Protein AF-A0A1H4AQU5-F1 (afdb_monomer)

Radius of gyration: 34.35 Å; Cα contacts (8 Å, |Δi|>4): 96; chains: 1; bounding box: 97×76×81 Å

Solvent-accessible surface area (backbone atoms only — not comparable to full-atom values): 15802 Å² total; per-residue (Å²): 131,90,82,55,66,69,57,54,50,54,51,52,53,60,67,69,46,56,84,91,77,55,59,43,65,59,50,43,52,53,47,29,73,73,68,67,41,62,68,60,33,58,65,36,70,77,46,32,73,87,39,41,68,60,52,51,53,52,50,49,51,54,47,52,56,49,50,54,47,52,51,43,56,50,43,49,54,44,46,54,54,47,53,54,47,42,57,73,75,63,40,76,86,71,62,68,81,77,89,80,84,77,84,87,82,84,89,86,79,93,73,96,70,87,55,78,82,64,70,72,61,81,80,80,70,64,96,59,48,92,76,48,56,68,76,52,48,45,38,59,56,50,38,51,54,46,55,52,52,41,51,53,48,52,52,50,62,70,69,56,80,54,92,86,50,96,55,52,56,71,72,48,42,64,53,47,54,47,42,55,51,46,50,52,49,38,52,52,36,47,53,52,52,71,69,63,55,93,85,68,77,89,83,79,87,81,80,90,78,85,90,85,79,86,82,90,89,82,88,86,88,87,84,88,85,88,89,87,93,86,85,89,84,88,86,88,83,88,83,84,87,132

Foldseek 3Di:
DDQDVVLLVVLVVLLPDDPVPHDLLVLLVSLCVQPVDPVSSVVCVVPSNVCVVVSSVSSVVSSVVSVLVVLVVVLVVLVVVLVVCCVVQVVPVPPDPPDPDDDDDDDDDDDPPPDPVVVPPPPVADPCLVVDDPVLVVLVVVLVVLSVVSVVLVVVLVPDDPPPDPRSSVVNVVSSVSNVVSVVSSVVSVVCNVPDDPPPDDDDDDDDDDDDDDDDDDDDDDDDDDDDDDDDDDDDDDDDDD

Mean predicted aligned error: 16.57 Å

Sequence (242 aa):
MNQDNTFTNTLQAWMNTPDSEKNWDAGALMLLQLSGNRIMYHNISVNPKGKAEFIKGQLQKYLNFRLQKLTHDEVEAMQARVDEIVKSVIKPDLAIPSVVASELVDNNSVSPKKSAEYADFKSGKRADHDSLPEEVQALYVENLDIVHRMRELHLKLRTLSLDNTTCPDSERYPFLKEIITLDKKRVSNWDIYDHYIIGSSSSTSVNPEPDVVNPSDEAEKSKPKKAKATAKRTTKKTAKKE

Secondary structure (DSSP, 8-state):
----HHHHHHHHHHHHS-TTT--HHHHHHHHHHHH--HHHHHHHHTSTGGGHHHHHHHHHHHHHHHHHHHHHHHHHHHHHHHHHHIIIII-GGG----S----------------GGGTTS--S--TTGGGS-HHHHHHHHHHHHHHHHHHHHHHHHHH---TT-S-HHHHHHHHHHHHHHHHHHHHHHHHHHHH--TT-------------------------------------------

Structure (mmCIF, N/CA/C/O backbone):
data_AF-A0A1H4AQU5-F1
#
_entry.id   AF-A0A1H4AQU5-F1
#
loop_
_atom_site.group_PDB
_atom_site.id
_atom_site.type_symbol
_atom_site.label_atom_id
_atom_site.label_alt_id
_atom_site.label_comp_id
_atom_site.label_asym_id
_atom_site.label_entity_id
_atom_site.label_seq_id
_atom_site.pdbx_PDB_ins_code
_atom_site.Cartn_x
_atom_site.Cartn_y
_atom_site.Cartn_z
_atom_site.occupancy
_atom_site.B_iso_or_equiv
_atom_site.auth_seq_id
_atom_site.auth_comp_id
_atom_site.auth_asym_id
_atom_site.auth_atom_id
_atom_site.pdbx_PDB_model_num
ATOM 1 N N . MET A 1 1 ? -0.933 -5.036 22.856 1.00 57.22 1 MET A N 1
ATOM 2 C CA . MET A 1 1 ? -2.222 -5.674 22.506 1.00 57.22 1 MET A CA 1
ATOM 3 C C . MET A 1 1 ? -1.960 -6.633 21.367 1.00 57.22 1 MET A C 1
ATOM 5 O O . MET A 1 1 ? -1.442 -6.186 20.352 1.00 57.22 1 MET A O 1
ATOM 9 N N . ASN A 1 2 ? -2.273 -7.916 21.542 1.00 59.75 2 ASN A N 1
ATOM 10 C CA . ASN A 1 2 ? -2.201 -8.885 20.448 1.00 59.75 2 ASN A CA 1
ATOM 11 C C . ASN A 1 2 ? -3.273 -8.508 19.413 1.00 59.75 2 ASN A C 1
ATOM 13 O O . ASN A 1 2 ? -4.441 -8.318 19.769 1.00 59.75 2 ASN A O 1
ATOM 17 N N . GLN A 1 3 ? -2.860 -8.285 18.166 1.00 66.62 3 GLN A N 1
ATOM 18 C CA . GLN A 1 3 ? -3.761 -7.923 17.077 1.00 66.62 3 GLN A CA 1
ATOM 19 C C . GLN A 1 3 ? -4.176 -9.173 16.317 1.00 66.62 3 GLN A C 1
ATOM 21 O O . GLN A 1 3 ? -3.525 -9.591 15.369 1.00 66.62 3 GLN A O 1
ATOM 26 N N . ASP A 1 4 ? -5.297 -9.750 16.728 1.00 80.81 4 ASP A N 1
ATOM 27 C CA . ASP A 1 4 ? -5.957 -10.771 15.928 1.00 80.81 4 ASP A CA 1
ATOM 28 C C . ASP A 1 4 ? -6.795 -10.081 14.843 1.00 80.81 4 ASP A C 1
ATOM 30 O O . ASP A 1 4 ? -7.811 -9.443 15.145 1.00 80.81 4 ASP A O 1
ATOM 34 N N . ASN A 1 5 ? -6.380 -10.198 13.577 1.00 83.06 5 ASN A N 1
ATOM 35 C CA . ASN A 1 5 ? -7.110 -9.638 12.428 1.00 83.06 5 ASN A CA 1
ATOM 36 C C . ASN A 1 5 ? -8.536 -10.198 12.330 1.00 83.06 5 ASN A C 1
ATOM 38 O O . ASN A 1 5 ? -9.479 -9.474 12.019 1.00 83.06 5 ASN A O 1
ATOM 42 N N . THR A 1 6 ? -8.712 -11.472 12.685 1.00 87.44 6 THR A N 1
ATOM 43 C CA . THR A 1 6 ? -10.021 -12.132 12.763 1.00 87.44 6 THR A CA 1
ATOM 44 C C . THR A 1 6 ? -10.941 -11.437 13.764 1.00 87.44 6 THR A C 1
ATOM 46 O O . THR A 1 6 ? -12.089 -11.149 13.442 1.00 87.44 6 THR A O 1
ATOM 49 N N . PHE A 1 7 ? -10.433 -11.091 14.949 1.00 89.69 7 PHE A N 1
ATOM 50 C CA . PHE A 1 7 ? -11.204 -10.366 15.955 1.00 89.69 7 PHE A CA 1
ATOM 51 C C . PHE A 1 7 ? -11.532 -8.940 15.506 1.00 89.69 7 PHE A C 1
ATOM 53 O O . PHE A 1 7 ? -12.653 -8.483 15.718 1.00 89.69 7 PHE A O 1
ATOM 60 N N . THR A 1 8 ? -10.586 -8.237 14.875 1.00 89.38 8 THR A N 1
ATOM 61 C CA . THR A 1 8 ? -10.825 -6.885 14.340 1.00 89.38 8 THR A CA 1
ATOM 62 C C . THR A 1 8 ? -11.942 -6.895 13.286 1.00 89.38 8 THR A C 1
ATOM 64 O O . THR A 1 8 ? -12.819 -6.035 13.340 1.00 89.38 8 THR A O 1
ATOM 67 N N . ASN A 1 9 ? -11.995 -7.911 12.417 1.00 90.31 9 ASN A N 1
ATOM 68 C CA . ASN A 1 9 ? -13.084 -8.088 11.450 1.00 90.31 9 ASN A CA 1
ATOM 69 C C . ASN A 1 9 ? -14.430 -8.371 12.131 1.00 90.31 9 ASN A C 1
ATOM 71 O O . ASN A 1 9 ? -15.438 -7.766 11.773 1.00 90.31 9 ASN A O 1
ATOM 75 N N . THR A 1 10 ? -14.459 -9.243 13.145 1.00 91.69 10 THR A N 1
ATOM 76 C CA . THR A 1 10 ? -15.681 -9.515 13.923 1.00 91.69 10 THR A CA 1
ATOM 77 C C . THR A 1 10 ? -16.182 -8.258 14.638 1.00 91.69 10 THR A C 1
ATOM 79 O O . THR A 1 10 ? -17.380 -7.981 14.647 1.00 91.69 10 THR A O 1
ATOM 82 N N . LEU A 1 11 ? -15.267 -7.465 15.201 1.00 91.62 11 LEU A N 1
ATOM 83 C CA . LEU A 1 11 ? -15.575 -6.190 15.842 1.00 91.62 11 LEU A CA 1
ATOM 84 C C . LEU A 1 11 ? -16.149 -5.183 14.836 1.00 91.62 11 LEU A C 1
ATOM 86 O O . LEU A 1 11 ? -17.145 -4.523 15.127 1.00 91.62 11 LEU A O 1
ATOM 90 N N . GLN A 1 12 ? -15.556 -5.085 13.645 1.00 91.69 12 GLN A N 1
ATOM 91 C CA . GLN A 1 12 ? -16.040 -4.212 12.577 1.00 91.69 12 GLN A CA 1
ATOM 92 C C . GLN A 1 12 ? -17.423 -4.646 12.069 1.00 91.69 12 GLN A C 1
ATOM 94 O O . GLN A 1 12 ? -18.308 -3.806 11.912 1.00 91.69 12 GLN A O 1
ATOM 99 N N . ALA A 1 13 ? -17.650 -5.951 11.888 1.00 93.12 13 ALA A N 1
ATOM 100 C CA . ALA A 1 13 ? -18.953 -6.494 11.513 1.00 93.12 13 ALA A CA 1
ATOM 101 C C . ALA A 1 13 ? -20.032 -6.164 12.559 1.00 93.12 13 ALA A C 1
ATOM 103 O O . ALA A 1 13 ? -21.112 -5.704 12.193 1.00 93.12 13 ALA A O 1
ATOM 104 N N . TRP A 1 14 ? -19.716 -6.313 13.851 1.00 93.69 14 TRP A N 1
ATOM 105 C CA . TRP A 1 14 ? -20.620 -5.950 14.948 1.00 93.69 14 TRP A CA 1
ATOM 106 C C . TRP A 1 14 ? -20.919 -4.444 14.990 1.00 93.69 14 TRP A C 1
ATOM 108 O O . TRP A 1 14 ? -22.048 -4.040 15.268 1.00 93.69 14 TRP A O 1
ATOM 118 N N . MET A 1 15 ? -19.935 -3.593 14.677 1.00 91.62 15 MET A N 1
ATOM 119 C CA . MET A 1 15 ? -20.141 -2.143 14.597 1.00 91.62 15 MET A CA 1
ATOM 120 C C . MET A 1 15 ? -21.070 -1.740 13.444 1.00 91.62 15 MET A C 1
ATOM 122 O O . MET A 1 15 ? -21.866 -0.815 13.627 1.00 91.62 15 MET A O 1
ATOM 126 N N . ASN A 1 16 ? -20.994 -2.447 12.311 1.00 91.19 16 ASN A N 1
ATOM 127 C CA . ASN A 1 16 ? -21.796 -2.202 11.107 1.00 91.19 16 ASN A CA 1
ATOM 128 C C . ASN A 1 16 ? -23.241 -2.718 11.207 1.00 91.19 16 ASN A C 1
ATOM 130 O O . ASN A 1 16 ? -24.097 -2.273 10.446 1.00 91.19 16 ASN A O 1
ATOM 134 N N . THR A 1 17 ? -23.530 -3.648 12.122 1.00 92.12 17 THR A N 1
ATOM 135 C CA . THR A 1 17 ? -24.908 -4.070 12.414 1.00 92.12 17 THR A CA 1
ATOM 136 C C . THR A 1 17 ? -25.738 -2.854 12.866 1.00 92.12 17 THR A C 1
ATOM 138 O O . THR A 1 17 ? -25.210 -2.001 13.580 1.00 92.12 17 THR A O 1
ATOM 141 N N . PRO A 1 18 ? -27.020 -2.718 12.489 1.00 89.88 18 PRO A N 1
ATOM 142 C CA . PRO A 1 18 ? -27.877 -1.649 13.003 1.00 89.88 18 PRO A CA 1
ATOM 143 C C . PRO A 1 18 ? -28.178 -1.831 14.500 1.00 89.88 18 PRO A C 1
ATOM 145 O O . PRO A 1 18 ? -28.284 -2.951 14.997 1.00 89.88 18 PRO A O 1
ATOM 148 N N . ASP A 1 19 ? -28.353 -0.727 15.236 1.00 85.94 19 ASP A N 1
ATOM 149 C CA . ASP A 1 19 ? -28.510 -0.742 16.704 1.00 85.94 19 ASP A CA 1
ATOM 150 C C . ASP A 1 19 ? -29.754 -1.535 17.187 1.00 85.94 19 ASP A C 1
ATOM 152 O O . ASP A 1 19 ? -29.785 -1.991 18.331 1.00 85.94 19 ASP A O 1
ATOM 156 N N . SER A 1 20 ? -30.751 -1.758 16.318 1.00 83.81 20 SER A N 1
ATOM 157 C CA . SER A 1 20 ? -31.947 -2.579 16.582 1.00 83.81 20 SER A CA 1
ATOM 158 C C . SER A 1 20 ? -31.675 -4.085 16.639 1.00 83.81 20 SER A C 1
ATOM 160 O O . SER A 1 20 ? -32.396 -4.802 17.329 1.00 83.81 20 SER A O 1
ATOM 162 N N . GLU A 1 21 ? -30.646 -4.560 15.938 1.00 86.88 21 GLU A N 1
ATOM 163 C CA . GLU A 1 21 ? -30.294 -5.984 15.817 1.00 86.88 21 GLU A CA 1
ATOM 164 C C . GLU A 1 21 ? -29.013 -6.335 16.589 1.00 86.88 21 GLU A C 1
ATOM 166 O O . GLU A 1 21 ? -28.582 -7.489 16.620 1.00 86.88 21 GLU A O 1
ATOM 171 N N . LYS A 1 22 ? -28.395 -5.349 17.253 1.00 88.19 22 LYS A N 1
ATOM 172 C CA . LYS A 1 22 ? -27.164 -5.561 18.015 1.00 88.19 22 LYS A CA 1
ATOM 173 C C . LYS A 1 22 ? -27.392 -6.420 19.248 1.00 88.19 22 LYS A C 1
ATOM 175 O O . LYS A 1 22 ? -28.181 -6.099 20.137 1.00 88.19 22 LYS A O 1
ATOM 180 N N . ASN A 1 23 ? -26.569 -7.456 19.358 1.00 91.00 23 ASN A N 1
ATOM 181 C CA . ASN A 1 23 ? -26.382 -8.180 20.602 1.00 91.00 23 ASN A CA 1
ATOM 182 C C . ASN A 1 23 ? -25.412 -7.397 21.511 1.00 91.00 23 ASN A C 1
ATOM 184 O O . ASN A 1 23 ? -24.196 -7.398 21.296 1.00 91.00 23 ASN A O 1
ATOM 188 N N . TRP A 1 24 ? -25.961 -6.712 22.518 1.00 90.00 24 TRP A N 1
ATOM 189 C CA . TRP A 1 24 ? -25.198 -5.899 23.474 1.00 90.00 24 TRP A CA 1
ATOM 190 C C . TRP A 1 24 ? -24.349 -6.734 24.440 1.00 90.00 24 TRP A C 1
ATOM 192 O O . TRP A 1 24 ? -23.289 -6.271 24.861 1.00 90.00 24 TRP A O 1
ATOM 202 N N . ASP A 1 25 ? -24.755 -7.972 24.733 1.00 89.88 25 ASP A N 1
ATOM 203 C CA . ASP A 1 25 ? -23.956 -8.912 25.528 1.00 89.88 25 ASP A CA 1
ATOM 204 C C . ASP A 1 25 ? -22.676 -9.300 24.783 1.00 89.88 25 ASP A C 1
ATOM 206 O O . ASP A 1 25 ? -21.584 -9.294 25.357 1.00 89.88 25 ASP A O 1
ATOM 210 N N . ALA A 1 26 ? -22.786 -9.543 23.472 1.00 91.69 26 ALA A N 1
ATOM 211 C CA . ALA A 1 26 ? -21.630 -9.789 22.614 1.00 91.69 26 ALA A CA 1
ATOM 212 C C . ALA A 1 26 ? -20.675 -8.581 22.591 1.00 91.69 26 ALA A C 1
ATOM 214 O O . ALA A 1 26 ? -19.463 -8.756 22.709 1.00 91.69 26 ALA A O 1
ATOM 215 N N . GLY A 1 27 ? -21.206 -7.354 22.532 1.00 90.94 27 GLY A N 1
ATOM 216 C CA . GLY A 1 27 ? -20.401 -6.130 22.624 1.00 90.94 27 GLY A CA 1
ATOM 217 C C . GLY A 1 27 ? -19.674 -5.984 23.968 1.00 90.94 27 GLY A C 1
ATOM 218 O O . GLY A 1 27 ? -18.496 -5.623 24.008 1.00 90.94 27 GLY A O 1
ATOM 219 N N . ALA A 1 28 ? -20.332 -6.324 25.081 1.00 92.38 28 ALA A N 1
ATOM 220 C CA . ALA A 1 28 ? -19.709 -6.322 26.405 1.00 92.38 28 ALA A CA 1
ATOM 221 C C . ALA A 1 28 ? -18.574 -7.358 26.512 1.00 92.38 28 ALA A C 1
ATOM 223 O O . ALA A 1 28 ? -17.508 -7.049 27.052 1.00 92.38 28 ALA A O 1
ATOM 224 N N . LEU A 1 29 ? -18.768 -8.559 25.956 1.00 92.88 29 LEU A N 1
ATOM 225 C CA . LEU A 1 29 ? -17.738 -9.601 25.884 1.00 92.88 29 LEU A CA 1
ATOM 226 C C . LEU A 1 29 ? -16.537 -9.166 25.031 1.00 92.88 29 LEU A C 1
ATOM 228 O O . LEU A 1 29 ? -15.393 -9.328 25.458 1.00 92.88 29 LEU A O 1
ATOM 232 N N . MET A 1 30 ? -16.777 -8.547 23.870 1.00 92.12 30 MET A N 1
ATOM 233 C CA . MET A 1 30 ? -15.711 -7.976 23.035 1.00 92.12 30 MET A CA 1
ATOM 234 C C . MET A 1 30 ? -14.909 -6.915 23.796 1.00 92.12 30 MET A C 1
ATOM 236 O O . MET A 1 30 ? -13.680 -6.884 23.725 1.00 92.12 30 MET A O 1
ATOM 240 N N . LEU A 1 31 ? -15.585 -6.067 24.573 1.00 92.31 31 LEU A N 1
ATOM 241 C CA . LEU A 1 31 ? -14.934 -5.036 25.374 1.00 92.31 31 LEU A CA 1
ATOM 242 C C . LEU A 1 31 ? -14.100 -5.628 26.524 1.00 92.31 31 LEU A C 1
ATOM 244 O O . LEU A 1 31 ? -13.024 -5.107 26.832 1.00 92.31 31 LEU A O 1
ATOM 248 N N . LEU A 1 32 ? -14.548 -6.729 27.135 1.00 93.44 32 LEU A N 1
ATOM 249 C CA . LEU A 1 32 ? -13.754 -7.488 28.106 1.00 93.44 32 LEU A CA 1
ATOM 250 C C . LEU A 1 32 ? -12.492 -8.068 27.456 1.00 93.44 32 LEU A C 1
ATOM 252 O O . LEU A 1 32 ? -11.411 -7.943 28.026 1.00 93.44 32 LEU A O 1
ATOM 256 N N . GLN A 1 33 ? -12.613 -8.647 26.258 1.00 90.69 33 GLN A N 1
ATOM 257 C CA . GLN A 1 33 ? -11.477 -9.197 25.512 1.00 90.69 33 GLN A CA 1
ATOM 258 C C . GLN A 1 33 ? -10.454 -8.115 25.126 1.00 90.69 33 GLN A C 1
ATOM 260 O O . GLN A 1 33 ? -9.253 -8.374 25.111 1.00 90.69 33 GLN A O 1
ATOM 265 N N . LEU A 1 34 ? -10.914 -6.890 24.855 1.00 89.69 34 LEU A N 1
ATOM 266 C CA . LEU A 1 34 ? -10.067 -5.746 24.507 1.00 89.69 34 LEU A CA 1
ATOM 267 C C . LEU A 1 34 ? -9.372 -5.101 25.707 1.00 89.69 34 LEU A C 1
ATOM 269 O O . LEU A 1 34 ? -8.179 -4.803 25.650 1.00 89.69 34 LEU A O 1
ATOM 273 N N . SER A 1 35 ? -10.133 -4.832 26.767 1.00 88.62 35 SER A N 1
ATOM 274 C CA . SER A 1 35 ? -9.662 -4.063 27.926 1.00 88.62 35 SER A CA 1
ATOM 275 C C . SER A 1 35 ? -9.070 -4.931 29.035 1.00 88.62 35 SER A C 1
ATOM 27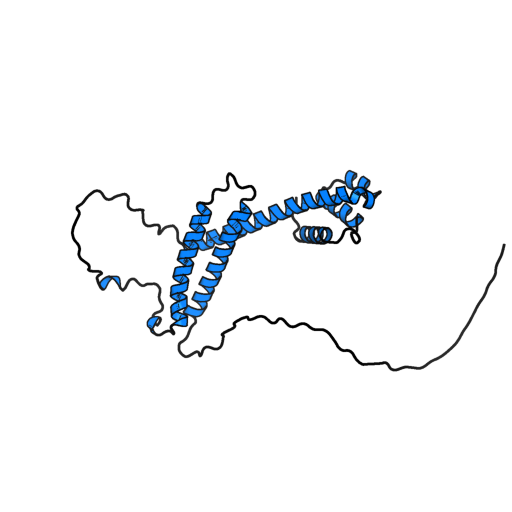7 O O . SER A 1 35 ? -8.355 -4.416 29.890 1.00 88.62 35 SER A O 1
ATOM 279 N N . GLY A 1 36 ? -9.411 -6.225 29.082 1.00 88.00 36 GLY A N 1
ATOM 280 C CA . GLY A 1 36 ? -9.107 -7.118 30.204 1.00 88.00 36 GLY A CA 1
ATOM 281 C C . GLY A 1 36 ? -9.810 -6.740 31.516 1.00 88.00 36 GLY A C 1
ATOM 282 O O . GLY A 1 36 ? -9.593 -7.384 32.544 1.00 88.00 36 GLY A O 1
ATOM 283 N N . ASN A 1 37 ? -10.656 -5.703 31.519 1.00 92.06 37 ASN A N 1
ATOM 284 C CA . ASN A 1 37 ? -11.231 -5.142 32.734 1.00 92.06 37 ASN A CA 1
ATOM 285 C C . ASN A 1 37 ? -12.502 -5.898 33.157 1.00 92.06 37 ASN A C 1
ATOM 287 O O . ASN A 1 37 ? -13.617 -5.602 32.720 1.00 92.06 37 ASN A O 1
ATOM 291 N N . ARG A 1 38 ? -12.319 -6.862 34.068 1.00 92.56 38 ARG A N 1
ATOM 292 C CA . ARG A 1 38 ? -13.394 -7.705 34.620 1.00 92.56 38 ARG A CA 1
ATOM 293 C C . ARG A 1 38 ? -14.440 -6.918 35.411 1.00 92.56 38 ARG A C 1
ATOM 295 O O . ARG A 1 38 ? -15.617 -7.258 35.355 1.00 92.56 38 ARG A O 1
ATOM 302 N N . ILE A 1 39 ? -14.026 -5.867 36.119 1.00 92.44 39 ILE A N 1
ATOM 303 C CA . ILE A 1 39 ? -14.925 -5.036 36.938 1.00 92.44 39 ILE A CA 1
ATOM 304 C C . ILE A 1 39 ? -15.878 -4.264 36.026 1.00 92.44 39 ILE A C 1
ATOM 306 O O . ILE A 1 39 ? -17.090 -4.256 36.233 1.00 92.44 39 ILE A O 1
ATOM 310 N N . MET A 1 40 ? -15.334 -3.657 34.971 1.00 89.75 40 MET A N 1
ATOM 311 C CA . MET A 1 40 ? -16.128 -2.947 33.975 1.00 89.75 40 MET A CA 1
ATOM 312 C C . MET A 1 40 ? -17.114 -3.888 33.281 1.00 89.75 40 MET A C 1
ATOM 314 O O . MET A 1 40 ? -18.285 -3.540 33.155 1.00 89.75 40 MET A O 1
ATOM 318 N N . TYR A 1 41 ? -16.668 -5.083 32.888 1.00 92.88 41 TYR A N 1
ATOM 319 C CA . TYR A 1 41 ? -17.555 -6.087 32.307 1.00 92.88 41 TYR A CA 1
ATOM 320 C C . TYR A 1 41 ? -18.693 -6.463 33.255 1.00 92.88 41 TYR A C 1
ATOM 322 O O . TYR A 1 41 ? -19.842 -6.396 32.842 1.00 92.88 41 TYR A O 1
ATOM 330 N N . HIS A 1 42 ? -18.399 -6.763 34.525 1.00 92.25 42 HIS A N 1
ATOM 331 C CA . HIS A 1 42 ? -19.428 -7.096 35.513 1.00 92.25 42 HIS A CA 1
ATOM 332 C C . HIS A 1 42 ? -20.475 -5.981 35.641 1.00 92.25 42 HIS A C 1
ATOM 334 O O . HIS A 1 42 ? -21.678 -6.232 35.597 1.00 92.25 42 HIS A O 1
ATOM 340 N N . ASN A 1 43 ? -20.024 -4.725 35.692 1.00 90.50 43 ASN A N 1
ATOM 341 C CA . ASN A 1 43 ? -20.916 -3.571 35.742 1.00 90.50 43 ASN A CA 1
ATOM 342 C C . ASN A 1 43 ? -21.772 -3.437 34.474 1.00 90.50 43 ASN A C 1
ATOM 344 O O . ASN A 1 43 ? -22.914 -2.982 34.551 1.00 90.50 43 ASN A O 1
ATOM 348 N N . ILE A 1 44 ? -21.226 -3.754 33.302 1.00 90.62 44 ILE A N 1
ATOM 349 C CA . ILE A 1 44 ? -21.938 -3.664 32.023 1.00 90.62 44 ILE A CA 1
ATOM 350 C C . ILE A 1 44 ? -22.915 -4.828 31.851 1.00 90.62 44 ILE A C 1
ATOM 352 O O . ILE A 1 44 ? -24.046 -4.589 31.440 1.00 90.62 44 ILE A O 1
ATOM 356 N N . SER A 1 45 ? -22.532 -6.048 32.237 1.00 89.38 45 SER A N 1
ATOM 357 C CA . SER A 1 45 ? -23.341 -7.263 32.070 1.00 89.38 45 SER A CA 1
ATOM 358 C C . SER A 1 45 ? -24.664 -7.231 32.836 1.00 89.38 45 SER A C 1
ATOM 360 O O . SER A 1 45 ? -25.591 -7.942 32.478 1.00 89.38 45 SER A O 1
ATOM 362 N N . VAL A 1 46 ? -24.780 -6.391 33.872 1.00 90.25 46 VAL A N 1
ATOM 363 C CA . VAL A 1 46 ? -26.037 -6.206 34.619 1.00 90.25 46 VAL A CA 1
ATOM 364 C C . VAL A 1 46 ? -27.098 -5.474 33.786 1.00 90.25 46 VAL A C 1
ATOM 366 O O . VAL A 1 46 ? -28.281 -5.780 33.894 1.00 90.25 46 VAL A O 1
ATOM 369 N N . ASN A 1 47 ? -26.699 -4.502 32.959 1.00 88.88 47 ASN A N 1
ATOM 370 C CA . ASN A 1 47 ? -27.603 -3.805 32.039 1.00 88.88 47 ASN A CA 1
ATOM 371 C C . ASN A 1 47 ? -26.848 -3.346 30.773 1.00 88.88 47 ASN A C 1
ATOM 373 O O . ASN A 1 47 ? -26.466 -2.172 30.669 1.00 88.88 47 ASN A O 1
ATOM 377 N N . PRO A 1 48 ? -26.639 -4.255 29.806 1.00 85.00 48 PRO A N 1
ATOM 378 C CA . PRO A 1 48 ? -25.876 -3.975 28.590 1.00 85.00 48 PRO A CA 1
ATOM 379 C C . PRO A 1 48 ? -26.574 -2.948 27.697 1.00 85.00 48 PRO A C 1
ATOM 381 O O . PRO A 1 48 ? -25.946 -2.009 27.213 1.00 85.00 48 PRO A O 1
ATOM 384 N N . LYS A 1 49 ? -27.898 -3.076 27.531 1.00 88.00 49 LYS A N 1
ATOM 385 C CA . LYS A 1 49 ? -28.698 -2.186 26.677 1.00 88.00 49 LYS A CA 1
ATOM 386 C C . LYS A 1 49 ? -28.726 -0.751 27.210 1.00 88.00 49 LYS A C 1
ATOM 388 O O . LYS A 1 49 ? -28.627 0.189 26.431 1.00 88.00 49 LYS A O 1
ATOM 393 N N . GLY A 1 50 ? -28.792 -0.566 28.531 1.00 88.75 50 GLY A N 1
ATOM 394 C CA . GLY A 1 50 ? -28.717 0.762 29.152 1.00 88.75 50 GLY A CA 1
ATOM 395 C C . GLY A 1 50 ? -27.347 1.438 29.021 1.00 88.75 50 GLY A C 1
ATOM 396 O O . GLY A 1 50 ? -27.252 2.653 29.160 1.00 88.75 50 GLY A O 1
ATOM 397 N N . LYS A 1 51 ? -26.288 0.671 28.734 1.00 89.19 51 LYS A N 1
ATOM 398 C CA . LYS A 1 51 ? -24.911 1.163 28.547 1.00 89.19 51 LYS A CA 1
ATOM 399 C C . LYS A 1 51 ? -24.439 1.052 27.093 1.00 89.19 51 LYS A C 1
ATOM 401 O O . LYS A 1 51 ? -23.236 1.100 26.837 1.00 89.19 51 LYS A O 1
ATOM 406 N N . ALA A 1 52 ? -25.377 0.938 26.154 1.00 89.12 52 ALA A N 1
ATOM 407 C CA . ALA A 1 52 ? -25.127 0.790 24.723 1.00 89.12 52 ALA A CA 1
ATOM 408 C C . ALA A 1 52 ? -24.164 1.852 24.165 1.00 89.12 52 ALA A C 1
ATOM 410 O O . ALA A 1 52 ? -23.159 1.504 23.547 1.00 89.12 52 ALA A O 1
ATOM 411 N N . GLU A 1 53 ? -24.415 3.131 24.459 1.00 91.19 53 GLU A N 1
ATOM 412 C CA . GLU A 1 53 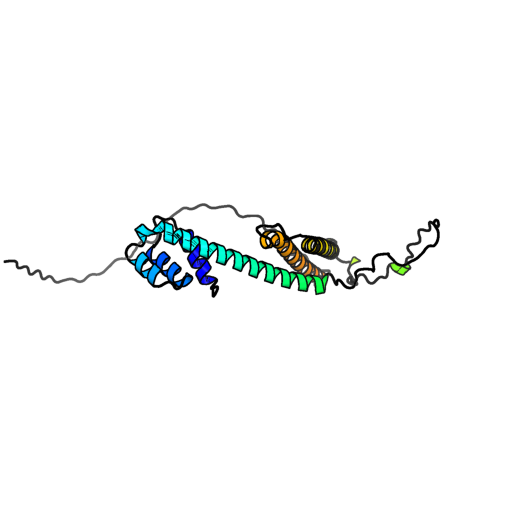? -23.576 4.256 24.015 1.00 91.19 53 GLU A CA 1
ATOM 413 C C . GLU A 1 53 ? -22.130 4.143 24.517 1.00 91.19 53 GLU A C 1
ATOM 415 O O . GLU A 1 53 ? -21.175 4.335 23.764 1.00 91.19 53 GLU A O 1
ATOM 420 N N . PHE A 1 54 ? -21.952 3.757 25.784 1.00 91.25 54 PHE A N 1
ATOM 421 C CA . PHE A 1 54 ? -20.626 3.571 26.370 1.00 91.25 54 PHE A CA 1
ATOM 422 C C . PHE A 1 54 ? -19.877 2.407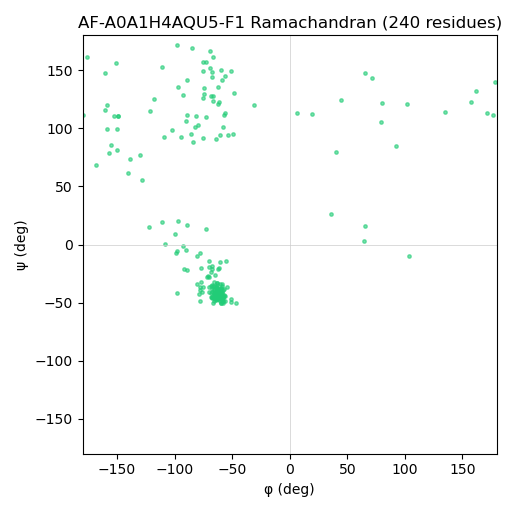 25.712 1.00 91.25 54 PHE A C 1
ATOM 424 O O . PHE A 1 54 ? -18.706 2.551 25.358 1.00 91.25 54 PHE A O 1
ATOM 431 N N . ILE A 1 55 ? -20.552 1.266 25.519 1.00 91.06 55 ILE A N 1
ATOM 432 C CA . ILE A 1 55 ? -19.977 0.096 24.842 1.00 91.06 55 ILE A CA 1
ATOM 433 C C . ILE A 1 55 ? -19.555 0.477 23.420 1.00 91.06 55 ILE A C 1
ATOM 435 O O . ILE A 1 55 ? -18.406 0.255 23.046 1.00 91.06 55 ILE A O 1
ATOM 439 N N . LYS A 1 56 ? -20.452 1.107 22.653 1.00 91.50 56 LYS A N 1
ATOM 440 C CA . LYS A 1 56 ? -20.209 1.537 21.270 1.00 91.50 56 LYS A CA 1
ATOM 441 C C . LYS A 1 56 ? -19.016 2.487 21.179 1.00 91.50 56 LYS A C 1
ATOM 443 O O . LYS A 1 56 ? -18.112 2.238 20.388 1.00 91.50 56 LYS A O 1
ATOM 448 N N . GLY A 1 57 ? -18.959 3.512 22.031 1.00 92.81 57 GLY A N 1
ATOM 449 C CA . GLY A 1 57 ? -17.859 4.479 22.045 1.00 92.81 57 GLY A CA 1
ATOM 450 C C . GLY A 1 57 ? -16.504 3.851 22.385 1.00 92.81 57 GLY A C 1
ATOM 451 O O . GLY A 1 57 ? -15.507 4.122 21.713 1.00 92.81 57 GLY A O 1
ATOM 452 N N . GLN A 1 58 ? -16.449 2.967 23.388 1.00 91.81 58 GLN A N 1
ATOM 453 C CA . GLN A 1 58 ? -15.203 2.275 23.740 1.00 91.81 58 GLN A CA 1
ATOM 454 C C . GLN A 1 58 ? -14.759 1.303 22.644 1.00 91.81 58 GLN A C 1
ATOM 456 O O . GLN A 1 58 ? -13.590 1.304 22.258 1.00 91.81 58 GLN A O 1
ATOM 461 N N . LEU A 1 59 ? -15.680 0.500 22.108 1.00 92.56 59 LEU A N 1
ATOM 462 C CA . LEU A 1 59 ? -15.385 -0.427 21.017 1.00 92.56 59 LEU A CA 1
ATOM 463 C C . LEU A 1 59 ? -14.917 0.308 19.758 1.00 92.56 59 LEU A C 1
ATOM 465 O O . LEU A 1 59 ? -13.934 -0.110 19.153 1.00 92.56 59 LEU A O 1
ATOM 469 N N . GLN A 1 60 ? -15.542 1.436 19.412 1.00 92.38 60 GLN A N 1
ATOM 470 C CA . GLN A 1 60 ? -15.114 2.287 18.302 1.00 92.38 60 GLN A CA 1
ATOM 471 C C . GLN A 1 60 ? -13.707 2.847 18.526 1.00 92.38 60 GLN A C 1
ATOM 473 O O . GLN A 1 60 ? -12.884 2.816 17.615 1.00 92.38 60 GLN A O 1
ATOM 478 N N . LYS A 1 61 ? -13.391 3.303 19.745 1.00 91.94 61 LYS A N 1
ATOM 479 C CA . LYS A 1 61 ? -12.041 3.761 20.097 1.00 91.94 61 LYS A CA 1
ATOM 480 C C . LYS A 1 61 ? -11.009 2.655 19.864 1.00 91.94 61 LYS A C 1
ATOM 482 O O . LYS A 1 61 ? -10.013 2.887 19.185 1.00 91.94 61 LYS A O 1
ATOM 487 N N . TYR A 1 62 ? -11.255 1.451 20.381 1.00 90.00 62 TYR A N 1
ATOM 488 C CA . TYR A 1 62 ? -10.361 0.310 20.167 1.00 90.00 62 TYR A CA 1
ATOM 489 C C . TYR A 1 62 ? -10.265 -0.104 18.695 1.00 90.00 62 TYR A C 1
ATOM 491 O O . TYR A 1 62 ? -9.176 -0.457 18.245 1.00 90.00 62 TYR A O 1
ATOM 499 N N . LEU A 1 63 ? -11.370 -0.052 17.947 1.00 90.06 63 LEU A N 1
ATOM 500 C CA . LEU A 1 63 ? -11.388 -0.343 16.517 1.00 90.06 63 LEU A CA 1
ATOM 501 C C . LEU A 1 63 ? -10.529 0.662 15.743 1.00 90.06 63 LEU A C 1
ATOM 503 O O . LEU A 1 63 ? -9.687 0.238 14.963 1.00 90.06 63 LEU A O 1
ATOM 507 N N . ASN A 1 64 ? -10.660 1.962 16.015 1.00 88.81 64 ASN A N 1
ATOM 508 C CA . ASN A 1 64 ? -9.861 3.003 15.364 1.00 88.81 64 ASN A CA 1
ATOM 509 C C . ASN A 1 64 ? -8.361 2.794 15.599 1.00 88.81 64 ASN A C 1
ATOM 511 O O . ASN A 1 64 ? -7.598 2.779 14.640 1.00 88.81 64 ASN A O 1
ATOM 515 N N . PHE A 1 65 ? -7.941 2.548 16.846 1.00 86.19 65 PHE A N 1
ATOM 516 C CA . PHE A 1 65 ? -6.532 2.255 17.143 1.00 86.19 65 PHE A CA 1
ATOM 517 C C . PHE A 1 65 ? -6.035 0.995 16.433 1.00 86.19 65 PHE A C 1
ATOM 519 O O . PHE A 1 65 ? -4.897 0.943 15.971 1.00 86.19 65 PHE A O 1
ATOM 526 N N . ARG A 1 66 ? -6.878 -0.040 16.347 1.00 86.06 66 ARG A N 1
ATOM 527 C CA . ARG A 1 66 ? -6.521 -1.285 15.663 1.00 86.06 66 ARG A CA 1
ATOM 528 C C . ARG A 1 66 ? -6.392 -1.093 14.158 1.00 86.06 66 ARG A C 1
ATOM 530 O O . ARG A 1 66 ? -5.414 -1.578 13.603 1.00 86.06 66 ARG A O 1
ATOM 537 N N . LEU A 1 67 ? -7.342 -0.398 13.534 1.00 84.38 67 LEU A N 1
ATOM 538 C CA . LEU A 1 67 ? -7.319 -0.085 12.108 1.00 84.38 67 LEU A CA 1
ATOM 539 C C . LEU A 1 67 ? -6.115 0.788 11.766 1.00 84.38 67 LEU A C 1
ATOM 541 O O . LEU A 1 67 ? -5.403 0.448 10.838 1.00 84.38 67 LEU A O 1
ATOM 545 N N . GLN A 1 68 ? -5.830 1.826 12.560 1.00 81.19 68 GLN A N 1
ATOM 546 C CA . GLN A 1 68 ? -4.649 2.678 12.375 1.00 81.19 68 GLN A CA 1
ATOM 547 C C . GLN A 1 68 ? -3.346 1.880 12.410 1.00 81.19 68 GLN A C 1
ATOM 549 O O . GLN A 1 68 ? -2.478 2.062 11.562 1.00 81.19 68 GLN A O 1
ATOM 554 N N . LYS A 1 69 ? -3.209 0.962 13.371 1.00 78.31 69 LYS A N 1
ATOM 555 C CA . LYS A 1 69 ? -2.024 0.111 13.430 1.00 78.31 69 LYS A CA 1
ATOM 556 C C . LYS A 1 69 ? -1.973 -0.885 12.263 1.00 78.31 69 LYS A C 1
ATOM 558 O O . LYS A 1 69 ? -0.917 -1.046 11.676 1.00 78.31 69 LYS A O 1
ATOM 563 N N . LEU A 1 70 ? -3.097 -1.501 11.889 1.00 75.06 70 LEU A N 1
ATOM 564 C CA . LEU A 1 70 ? -3.147 -2.398 10.729 1.00 75.06 70 LEU A CA 1
ATOM 565 C C . LEU A 1 70 ? -2.751 -1.664 9.440 1.00 75.06 70 LEU A C 1
ATOM 567 O O . LEU A 1 70 ? -2.001 -2.208 8.638 1.00 75.06 70 LEU A O 1
ATOM 571 N N . THR A 1 71 ? -3.215 -0.424 9.261 1.00 81.50 71 THR A N 1
ATOM 572 C CA . THR A 1 71 ? -2.839 0.408 8.113 1.00 81.50 71 THR A CA 1
ATOM 573 C C . THR A 1 71 ? -1.367 0.805 8.146 1.00 81.50 71 THR A C 1
ATOM 575 O O . THR A 1 71 ? -0.747 0.867 7.090 1.00 81.50 71 THR A O 1
ATOM 578 N N . HIS A 1 72 ? -0.799 1.038 9.332 1.00 85.75 72 HIS A N 1
ATOM 579 C CA . HIS A 1 72 ? 0.627 1.323 9.485 1.00 85.75 72 HIS A CA 1
ATOM 580 C C . HIS A 1 72 ? 1.477 0.104 9.116 1.00 85.75 72 HIS A C 1
ATOM 582 O O . HIS A 1 72 ? 2.358 0.207 8.269 1.00 85.75 72 HIS A O 1
ATOM 588 N N . ASP A 1 73 ? 1.146 -1.063 9.677 1.00 85.56 73 ASP A N 1
ATOM 589 C CA . ASP A 1 73 ? 1.837 -2.325 9.404 1.00 85.56 73 ASP A CA 1
ATOM 590 C C . ASP A 1 73 ? 1.737 -2.689 7.900 1.00 85.56 73 ASP A C 1
ATOM 592 O O . ASP A 1 73 ? 2.705 -3.160 7.300 1.00 85.56 73 ASP A O 1
ATOM 596 N N . GLU A 1 74 ? 0.588 -2.432 7.251 1.00 88.75 74 GLU A N 1
ATOM 597 C CA . GLU A 1 74 ? 0.418 -2.601 5.797 1.00 88.75 74 GLU A CA 1
ATOM 598 C C . GLU A 1 74 ? 1.319 -1.645 5.002 1.00 88.75 74 GLU A C 1
ATOM 600 O O . GLU A 1 74 ? 2.003 -2.073 4.068 1.00 88.75 74 GLU A O 1
ATOM 605 N N . VAL A 1 75 ? 1.351 -0.360 5.369 1.00 90.62 75 VAL A N 1
ATOM 606 C CA . VAL A 1 75 ? 2.196 0.649 4.713 1.00 90.62 75 VAL A CA 1
ATOM 607 C C . VAL A 1 75 ? 3.679 0.332 4.887 1.00 90.62 75 VAL A C 1
ATOM 609 O O . VAL A 1 75 ? 4.432 0.450 3.922 1.00 90.62 75 VAL A O 1
ATOM 612 N N . GLU A 1 76 ? 4.103 -0.128 6.062 1.00 90.25 76 GLU A N 1
ATOM 613 C CA . GLU A 1 76 ? 5.481 -0.544 6.329 1.00 90.25 76 GLU A CA 1
ATOM 614 C C . GLU A 1 76 ? 5.869 -1.774 5.494 1.00 90.25 76 GLU A C 1
ATOM 616 O O . GLU A 1 76 ? 6.911 -1.778 4.835 1.00 90.25 76 GLU A O 1
ATOM 621 N N . ALA A 1 77 ? 5.000 -2.787 5.421 1.00 91.94 77 ALA A N 1
ATOM 622 C CA . ALA A 1 77 ? 5.227 -3.955 4.570 1.00 91.94 77 ALA A CA 1
ATOM 623 C C . ALA A 1 77 ? 5.311 -3.578 3.079 1.00 91.94 77 ALA A C 1
ATOM 625 O O . ALA A 1 77 ? 6.149 -4.100 2.336 1.00 91.94 77 ALA A O 1
ATOM 626 N N . MET A 1 78 ? 4.465 -2.648 2.623 1.00 93.00 78 MET A N 1
ATOM 627 C CA . MET A 1 78 ? 4.527 -2.123 1.258 1.00 93.00 78 MET A CA 1
ATOM 628 C C . MET A 1 78 ? 5.795 -1.304 1.012 1.00 93.00 78 MET A C 1
ATOM 630 O O . MET A 1 78 ? 6.380 -1.423 -0.063 1.00 93.00 78 MET A O 1
ATOM 634 N N . GLN A 1 79 ? 6.245 -0.517 1.991 1.00 92.94 79 GLN A N 1
ATOM 635 C CA . GLN A 1 79 ? 7.503 0.222 1.920 1.00 92.94 79 GLN A CA 1
ATOM 636 C C . GLN A 1 79 ? 8.690 -0.728 1.762 1.00 92.94 79 GLN A C 1
ATOM 638 O O . GLN A 1 79 ? 9.473 -0.546 0.836 1.00 92.94 79 GLN A O 1
ATOM 643 N N . ALA A 1 80 ? 8.781 -1.776 2.585 1.00 93.50 80 ALA A N 1
ATOM 644 C CA . ALA A 1 80 ? 9.855 -2.764 2.496 1.00 93.50 80 ALA A CA 1
ATOM 645 C C . ALA A 1 80 ? 9.913 -3.416 1.105 1.00 93.50 80 ALA A C 1
ATOM 647 O O . ALA A 1 80 ? 10.977 -3.521 0.494 1.00 93.50 80 ALA A O 1
ATOM 648 N N . ARG A 1 81 ? 8.747 -3.770 0.548 1.00 93.06 81 ARG A N 1
ATOM 649 C CA . ARG A 1 81 ? 8.654 -4.291 -0.821 1.00 93.06 81 ARG A CA 1
ATOM 650 C C . ARG A 1 81 ? 9.113 -3.270 -1.863 1.00 93.06 81 ARG A C 1
ATOM 652 O O . ARG A 1 81 ? 9.793 -3.632 -2.821 1.00 93.06 81 ARG A O 1
ATOM 659 N N . VAL A 1 82 ? 8.734 -2.002 -1.713 1.00 93.56 82 VAL A N 1
ATOM 660 C CA . VAL A 1 82 ? 9.189 -0.930 -2.608 1.00 93.56 82 VAL A CA 1
ATOM 661 C C . VAL A 1 82 ? 10.701 -0.746 -2.514 1.00 93.56 82 VAL A C 1
ATOM 663 O O . VAL A 1 82 ? 11.340 -0.608 -3.553 1.00 93.56 82 VAL A O 1
ATOM 666 N N . ASP A 1 83 ? 11.293 -0.817 -1.326 1.00 91.38 83 ASP A N 1
ATOM 667 C CA . ASP A 1 83 ? 12.741 -0.691 -1.143 1.00 91.38 83 ASP A CA 1
ATOM 668 C C . ASP A 1 83 ? 13.502 -1.829 -1.849 1.00 91.38 83 ASP A C 1
ATOM 670 O O . ASP A 1 83 ? 14.523 -1.589 -2.502 1.00 91.38 83 ASP A O 1
ATOM 674 N N . GLU A 1 84 ? 12.979 -3.059 -1.815 1.00 92.69 84 GLU A N 1
ATOM 675 C CA . GLU A 1 84 ? 13.510 -4.194 -2.587 1.00 92.69 84 GLU A CA 1
ATOM 676 C C . GLU A 1 84 ? 13.417 -3.969 -4.106 1.00 92.69 84 GLU A C 1
ATOM 678 O O . GLU A 1 84 ? 14.380 -4.217 -4.847 1.00 92.69 84 GLU A O 1
ATOM 683 N N . ILE A 1 85 ? 12.278 -3.459 -4.583 1.00 90.56 85 ILE A N 1
ATOM 684 C CA . ILE A 1 85 ? 12.069 -3.106 -5.994 1.00 90.56 85 ILE A CA 1
ATOM 685 C C . ILE A 1 85 ? 13.048 -2.000 -6.414 1.00 90.56 85 ILE A C 1
ATOM 687 O O . ILE A 1 85 ? 13.720 -2.109 -7.437 1.00 90.56 85 ILE A O 1
ATOM 691 N N . VAL A 1 86 ? 13.195 -0.945 -5.613 1.00 88.56 86 VAL A N 1
ATOM 692 C CA . VAL A 1 86 ? 14.124 0.162 -5.878 1.00 88.56 86 VAL A CA 1
ATOM 693 C C . VAL A 1 86 ? 15.563 -0.352 -5.926 1.00 88.56 86 VAL A C 1
ATOM 695 O O . VAL A 1 86 ? 16.319 -0.012 -6.840 1.00 88.56 86 VAL A O 1
ATOM 698 N N . LYS A 1 87 ? 15.950 -1.216 -4.985 1.00 87.88 87 LYS A N 1
ATOM 699 C CA . LYS A 1 87 ? 17.289 -1.810 -4.943 1.00 87.88 87 LYS A CA 1
ATOM 700 C C . LYS A 1 87 ? 17.595 -2.631 -6.197 1.00 87.88 87 LYS A C 1
ATOM 702 O O . LYS A 1 87 ? 18.688 -2.509 -6.748 1.00 87.88 87 LYS A O 1
ATOM 707 N N . SER A 1 88 ? 16.650 -3.453 -6.650 1.00 85.56 88 SER A N 1
ATOM 708 C CA . SER A 1 88 ? 16.844 -4.356 -7.793 1.00 85.56 88 SER A CA 1
ATOM 709 C C . SER A 1 88 ? 16.722 -3.658 -9.153 1.00 85.56 88 SER A C 1
ATOM 711 O O . SER A 1 88 ? 17.538 -3.903 -10.044 1.00 85.56 88 SER A O 1
ATOM 713 N N . VAL A 1 89 ? 15.737 -2.772 -9.311 1.00 83.19 89 VAL A N 1
ATOM 714 C CA . VAL A 1 89 ? 15.353 -2.167 -10.598 1.00 83.19 89 VAL A CA 1
ATOM 715 C C . VAL A 1 89 ? 15.974 -0.789 -10.796 1.00 83.19 89 VAL A C 1
ATOM 717 O O . VAL A 1 89 ? 16.433 -0.456 -11.888 1.00 83.19 89 VAL A O 1
ATOM 720 N N . ILE A 1 90 ? 15.988 0.037 -9.748 1.00 76.25 90 ILE A N 1
ATOM 721 C CA . ILE A 1 90 ? 16.391 1.443 -9.851 1.00 76.25 90 ILE A CA 1
ATOM 722 C C . ILE A 1 90 ? 17.899 1.619 -9.631 1.00 76.25 90 ILE A C 1
ATOM 724 O O . ILE A 1 90 ? 18.439 2.589 -10.154 1.00 76.25 90 ILE A O 1
ATOM 728 N N . LYS A 1 91 ? 18.581 0.668 -8.965 1.00 69.69 91 LYS A N 1
ATOM 729 C CA . LYS A 1 91 ? 20.041 0.642 -8.715 1.00 69.69 91 LYS A CA 1
ATOM 730 C C . LYS A 1 91 ? 20.595 2.040 -8.371 1.00 69.69 91 LYS A C 1
ATOM 732 O O . LYS A 1 91 ? 21.183 2.696 -9.232 1.00 69.69 91 LYS A O 1
ATOM 737 N N . PRO A 1 92 ? 20.432 2.506 -7.121 1.00 55.41 92 PRO A N 1
ATOM 738 C CA . PRO A 1 92 ? 20.789 3.872 -6.727 1.00 55.41 92 PRO A CA 1
ATOM 739 C C . PRO A 1 92 ? 22.277 4.243 -6.912 1.00 55.41 92 PRO A C 1
ATOM 741 O O . PRO A 1 92 ? 22.585 5.429 -6.928 1.00 55.41 92 PRO A O 1
ATOM 744 N N . ASP A 1 93 ? 23.177 3.272 -7.114 1.00 45.78 93 ASP A N 1
ATOM 745 C CA . ASP A 1 93 ? 24.625 3.488 -7.308 1.00 45.78 93 ASP A CA 1
ATOM 746 C C . ASP A 1 93 ? 25.031 3.972 -8.714 1.00 45.78 93 ASP A C 1
ATOM 748 O O . ASP A 1 93 ? 26.181 4.333 -8.941 1.00 45.78 93 ASP A O 1
ATOM 752 N N . LEU A 1 94 ? 24.100 4.017 -9.674 1.00 45.41 94 LEU A N 1
ATOM 753 C CA . LEU A 1 94 ? 24.327 4.660 -10.979 1.00 45.41 94 LEU A CA 1
ATOM 754 C C . LEU A 1 94 ? 23.784 6.093 -11.018 1.00 45.41 94 LEU A C 1
ATOM 756 O O . LEU A 1 94 ? 23.572 6.654 -12.096 1.00 45.41 94 LEU A O 1
ATOM 760 N N . ALA A 1 95 ? 23.577 6.705 -9.847 1.00 39.72 95 ALA A N 1
ATOM 761 C CA . ALA A 1 95 ? 23.544 8.152 -9.737 1.00 39.72 95 ALA A CA 1
ATOM 762 C C . ALA A 1 95 ? 24.905 8.687 -10.199 1.00 39.72 95 ALA A C 1
ATOM 764 O O . ALA A 1 95 ? 25.872 8.743 -9.445 1.00 39.72 95 ALA A O 1
ATOM 765 N N . ILE A 1 96 ? 24.958 9.034 -11.483 1.00 38.09 96 ILE A N 1
ATOM 766 C CA . ILE A 1 96 ? 25.930 9.930 -12.099 1.00 38.09 96 ILE A CA 1
ATOM 767 C C . ILE A 1 96 ? 26.336 10.960 -11.034 1.00 38.09 96 ILE A C 1
ATOM 769 O O . ILE A 1 96 ? 25.440 11.651 -10.533 1.00 38.09 96 ILE A O 1
ATOM 773 N N . PRO A 1 97 ? 27.623 11.068 -10.642 1.00 37.44 97 PRO A N 1
ATOM 774 C CA . PRO A 1 97 ? 28.042 12.152 -9.776 1.00 37.44 97 PRO A CA 1
ATOM 775 C C . PRO A 1 97 ? 27.654 13.442 -10.488 1.00 37.44 97 PRO A C 1
ATOM 777 O O . PRO A 1 97 ? 28.139 13.755 -11.574 1.00 37.44 97 PRO A O 1
ATOM 780 N N . SER A 1 98 ? 26.684 14.125 -9.893 1.00 38.69 98 SER A N 1
ATOM 781 C CA . SER A 1 98 ? 26.212 15.444 -10.265 1.00 38.69 98 SER A CA 1
ATOM 782 C C . SER A 1 98 ? 27.414 16.371 -10.422 1.00 38.69 98 SER A C 1
ATOM 784 O O . SER A 1 98 ? 27.895 16.882 -9.426 1.00 38.69 98 SER A O 1
ATOM 786 N N . VAL A 1 99 ? 27.916 16.535 -11.648 1.00 38.66 99 VAL A N 1
ATOM 787 C CA . VAL A 1 99 ? 28.406 17.772 -12.293 1.00 38.66 99 VAL A CA 1
ATOM 788 C C . VAL A 1 99 ? 29.152 18.836 -11.456 1.00 38.66 99 VAL A C 1
ATOM 790 O O . VAL A 1 99 ? 29.174 19.998 -11.844 1.00 38.66 99 VAL A O 1
ATOM 793 N N . VAL A 1 100 ? 29.819 18.492 -10.353 1.00 39.12 100 VAL A N 1
ATOM 794 C CA . VAL A 1 100 ? 30.566 19.457 -9.523 1.00 39.12 100 VAL A CA 1
ATOM 795 C C . VAL A 1 100 ? 32.001 19.016 -9.250 1.00 39.12 100 VAL A C 1
ATOM 797 O O . VAL A 1 100 ? 32.419 18.930 -8.105 1.00 39.12 100 VAL A O 1
ATOM 800 N N . ALA A 1 101 ? 32.775 18.741 -10.301 1.00 43.38 101 ALA A N 1
ATOM 801 C CA . ALA A 1 101 ? 34.243 18.779 -10.230 1.00 43.38 101 ALA A CA 1
ATOM 802 C C . ALA A 1 101 ? 34.877 18.717 -11.630 1.00 43.38 101 ALA A C 1
ATOM 804 O O . ALA A 1 101 ? 35.499 17.726 -12.000 1.00 43.38 101 ALA A O 1
ATOM 805 N N . SER A 1 102 ? 34.717 19.765 -12.434 1.00 40.53 102 SER A N 1
ATOM 806 C CA . SER A 1 102 ? 35.724 20.126 -13.443 1.00 40.53 102 SER A CA 1
ATOM 807 C C . SER A 1 102 ? 35.587 21.608 -13.746 1.00 40.53 102 SER A C 1
ATOM 809 O O . SER A 1 102 ? 34.810 22.047 -14.587 1.00 40.53 102 SER A O 1
ATOM 811 N N . GLU A 1 103 ? 36.267 22.376 -12.905 1.00 40.44 103 GLU A N 1
ATOM 812 C CA . GLU A 1 103 ? 37.206 23.401 -13.336 1.00 40.44 103 GLU A CA 1
ATOM 813 C C . GLU A 1 103 ? 37.270 23.655 -14.864 1.00 40.44 103 GLU A C 1
ATOM 815 O O . GLU A 1 103 ? 37.719 22.814 -15.635 1.00 40.44 103 GLU A O 1
ATOM 820 N N . LEU A 1 104 ? 36.820 24.861 -15.241 1.00 47.00 104 LEU A N 1
ATOM 821 C CA . LEU A 1 104 ? 37.194 25.700 -16.391 1.00 47.00 104 LEU A CA 1
ATOM 822 C C . LEU A 1 104 ? 37.902 25.055 -17.601 1.00 47.00 104 LEU A C 1
ATOM 824 O O . LEU A 1 104 ? 39.091 24.795 -17.541 1.00 47.00 104 LEU A O 1
ATOM 828 N N . VAL A 1 105 ? 37.211 24.997 -18.751 1.00 42.75 105 VAL A N 1
ATOM 829 C CA . VAL A 1 105 ? 37.759 25.394 -20.070 1.00 42.75 105 VAL A CA 1
ATOM 830 C C . VAL A 1 105 ? 36.640 25.688 -21.087 1.00 42.75 105 VAL A C 1
ATOM 832 O O . VAL A 1 105 ? 35.858 24.820 -21.455 1.00 42.75 105 VAL A O 1
ATOM 835 N N . ASP A 1 106 ? 36.607 26.956 -21.493 1.00 36.50 106 ASP A N 1
ATOM 836 C CA . ASP A 1 106 ? 36.215 27.576 -22.766 1.00 36.50 106 ASP A CA 1
ATOM 837 C C . ASP A 1 106 ? 34.953 27.172 -23.553 1.00 36.50 106 ASP A C 1
ATOM 839 O O . ASP A 1 106 ? 34.746 26.063 -24.042 1.00 36.50 106 ASP A O 1
ATOM 843 N N . ASN A 1 107 ? 34.153 28.214 -23.791 1.00 47.88 107 ASN A N 1
ATOM 844 C CA . ASN A 1 107 ? 33.031 28.259 -24.710 1.00 47.88 107 ASN A CA 1
ATOM 845 C C . ASN A 1 107 ? 33.480 28.154 -26.180 1.00 47.88 107 ASN A C 1
ATOM 847 O O . ASN A 1 107 ? 34.422 28.820 -26.605 1.00 47.88 107 ASN A O 1
ATOM 851 N N . ASN A 1 108 ? 32.639 27.468 -26.961 1.00 47.28 108 ASN A N 1
ATOM 852 C CA . ASN A 1 108 ? 32.516 27.497 -28.423 1.00 47.28 108 ASN A CA 1
ATOM 853 C C . ASN A 1 108 ? 33.330 26.461 -29.230 1.00 47.28 108 ASN A C 1
ATOM 855 O O . ASN A 1 108 ? 34.360 26.759 -29.826 1.00 47.28 108 ASN A O 1
ATOM 859 N N . SER A 1 109 ? 32.756 25.263 -29.377 1.00 38.34 109 SER A N 1
ATOM 860 C CA . SER A 1 109 ? 32.844 24.493 -30.624 1.00 38.34 109 SER A CA 1
ATOM 861 C C . SER A 1 109 ? 31.596 23.623 -30.783 1.00 38.34 109 SER A C 1
ATOM 863 O O . SER A 1 109 ? 31.453 22.560 -30.181 1.00 38.34 109 SER A O 1
ATOM 865 N N . VAL A 1 110 ? 30.654 24.109 -31.591 1.00 43.94 110 VAL A N 1
ATOM 866 C CA . VAL A 1 110 ? 29.597 23.283 -32.176 1.00 43.94 110 VAL A CA 1
ATOM 867 C C . VAL A 1 110 ? 30.262 22.231 -33.062 1.00 43.94 110 VAL A C 1
ATOM 869 O O . VAL A 1 110 ? 30.945 22.558 -34.030 1.00 43.94 110 VAL A O 1
ATOM 872 N N . SER A 1 111 ? 30.030 20.955 -32.768 1.00 33.69 111 SER A N 1
ATOM 873 C CA . SER A 1 111 ? 30.215 19.871 -33.733 1.00 33.69 111 SER A CA 1
ATOM 874 C C . SER A 1 111 ? 29.220 18.742 -33.447 1.00 33.69 111 SER A C 1
ATOM 876 O O . SER A 1 111 ? 29.350 18.049 -32.438 1.00 33.69 111 SER A O 1
ATOM 878 N N . PRO A 1 112 ? 28.219 18.525 -34.321 1.00 49.12 112 PRO A N 1
ATOM 879 C CA . PRO A 1 112 ? 27.273 17.432 -34.193 1.00 49.12 112 PRO A CA 1
ATOM 880 C C . PRO A 1 112 ? 27.907 16.186 -34.812 1.00 49.12 112 PRO A C 1
ATOM 882 O O . PRO A 1 112 ? 27.764 15.919 -36.001 1.00 49.12 112 PRO A O 1
ATOM 885 N N . LYS A 1 113 ? 28.652 15.419 -34.020 1.00 39.53 113 LYS A N 1
ATOM 886 C CA . LYS A 1 113 ? 29.073 14.069 -34.412 1.00 39.53 113 LYS A CA 1
ATOM 887 C C . LYS A 1 113 ? 28.758 13.106 -33.281 1.00 39.53 113 LYS A C 1
ATOM 889 O O . LYS A 1 113 ? 29.626 12.691 -32.526 1.00 39.53 113 LYS A O 1
ATOM 894 N N . LYS A 1 114 ? 27.473 12.758 -33.191 1.00 43.84 114 LYS A N 1
ATOM 895 C CA . LYS A 1 114 ? 27.013 11.523 -32.553 1.00 43.84 114 LYS A CA 1
ATOM 896 C C . LYS A 1 114 ? 27.582 10.388 -33.415 1.00 43.84 114 LYS A C 1
ATOM 898 O O . LYS A 1 114 ? 27.027 10.083 -34.467 1.00 43.84 114 LYS A O 1
ATOM 903 N N . SER A 1 115 ? 28.779 9.908 -33.082 1.00 41.44 115 SER A N 1
ATOM 904 C CA . SER A 1 115 ? 29.466 8.879 -33.860 1.00 41.44 115 SER A CA 1
ATOM 905 C C . SER A 1 115 ? 28.632 7.597 -33.846 1.00 41.44 115 SER A C 1
ATOM 907 O O . SER A 1 115 ? 28.118 7.184 -32.806 1.00 41.44 115 SER A O 1
ATOM 909 N N . ALA A 1 116 ? 28.499 6.963 -35.013 1.00 52.03 116 ALA A N 1
ATOM 910 C CA . ALA A 1 116 ? 27.831 5.670 -35.191 1.00 52.03 116 ALA A CA 1
ATOM 911 C C . ALA A 1 116 ? 28.413 4.556 -34.291 1.00 52.03 116 ALA A C 1
ATOM 913 O O . ALA A 1 116 ? 27.785 3.528 -34.080 1.00 52.03 116 ALA A O 1
ATOM 914 N N . GLU A 1 117 ? 29.583 4.802 -33.708 1.00 39.84 117 GLU A N 1
ATOM 915 C CA . GLU A 1 117 ? 30.324 3.939 -32.790 1.00 39.84 117 GLU A CA 1
ATOM 916 C C . GLU A 1 117 ? 29.663 3.788 -31.402 1.00 39.84 117 GLU A C 1
ATOM 918 O O . GLU A 1 117 ? 29.920 2.817 -30.701 1.00 39.84 117 GLU A O 1
ATOM 923 N N . TYR A 1 118 ? 28.759 4.700 -31.015 1.00 42.78 118 TYR A N 1
ATOM 924 C CA . TYR A 1 118 ? 27.964 4.596 -29.777 1.00 42.78 118 TYR A CA 1
ATOM 925 C C . TYR A 1 118 ? 26.595 3.913 -29.976 1.00 42.78 118 TYR A C 1
ATOM 927 O O . TYR A 1 118 ? 25.846 3.760 -29.010 1.00 42.78 118 TYR A O 1
ATOM 935 N N . ALA A 1 119 ? 26.239 3.504 -31.200 1.00 49.47 119 ALA A N 1
ATOM 936 C CA . ALA A 1 119 ? 24.976 2.804 -31.464 1.00 49.47 119 ALA A CA 1
ATOM 937 C C . ALA A 1 119 ? 24.944 1.391 -30.846 1.00 49.47 119 ALA A C 1
ATOM 939 O O . ALA A 1 119 ? 23.872 0.892 -30.510 1.00 49.47 119 ALA A O 1
ATOM 940 N N . ASP A 1 120 ? 26.123 0.808 -30.611 1.00 43.62 120 ASP A N 1
ATOM 941 C CA . ASP A 1 120 ? 26.320 -0.539 -30.064 1.00 43.62 120 ASP A CA 1
ATOM 942 C C . ASP A 1 120 ? 26.388 -0.592 -28.530 1.00 43.62 120 ASP A C 1
ATOM 944 O O . ASP A 1 120 ? 26.808 -1.601 -27.950 1.00 43.62 120 ASP A O 1
ATOM 948 N N . PHE A 1 121 ? 25.933 0.453 -27.826 1.00 43.94 121 PHE A N 1
ATOM 949 C CA . PHE A 1 121 ? 25.568 0.276 -26.421 1.00 43.94 121 PHE A CA 1
ATOM 950 C C . PHE A 1 121 ? 24.493 -0.809 -26.364 1.00 43.94 121 PHE A C 1
ATOM 952 O O . PHE A 1 121 ? 23.334 -0.548 -26.684 1.00 43.94 121 PHE A O 1
ATOM 959 N N . LYS A 1 122 ? 24.893 -2.037 -25.996 1.00 51.81 122 LYS A N 1
ATOM 960 C CA . LYS A 1 122 ? 24.011 -3.196 -25.830 1.00 51.81 122 LYS A CA 1
ATOM 961 C C . LYS A 1 122 ? 22.887 -2.803 -24.878 1.00 51.81 122 LYS A C 1
ATOM 963 O O . LYS A 1 122 ? 23.019 -2.900 -23.663 1.00 51.81 122 LYS A O 1
ATOM 968 N N . SER A 1 123 ? 21.774 -2.363 -25.447 1.00 59.50 123 SER A N 1
ATOM 969 C CA . SER A 1 123 ? 20.613 -1.773 -24.775 1.00 59.50 123 SER A CA 1
ATOM 970 C C . SER A 1 123 ? 19.786 -2.813 -24.006 1.00 59.50 123 SER A C 1
ATOM 972 O O . SER A 1 123 ? 18.657 -2.551 -23.601 1.00 59.50 123 SER A O 1
ATOM 974 N N . GLY A 1 124 ? 20.337 -4.016 -23.806 1.00 72.50 124 GLY A N 1
ATOM 975 C CA . GLY A 1 124 ? 19.644 -5.149 -23.198 1.00 72.50 124 GLY A CA 1
ATOM 976 C C . GLY A 1 124 ? 18.471 -5.666 -24.035 1.00 72.50 124 GLY A C 1
ATOM 977 O O . GLY A 1 124 ? 17.622 -6.369 -23.501 1.00 72.50 124 GLY A O 1
ATOM 978 N N . LYS A 1 125 ? 18.385 -5.300 -25.320 1.00 85.38 125 LYS A N 1
ATOM 979 C CA . LYS A 1 125 ? 17.347 -5.782 -26.239 1.00 85.38 125 LYS A CA 1
ATOM 980 C C . LYS A 1 125 ? 17.616 -7.227 -26.676 1.00 85.38 125 LYS A C 1
ATOM 982 O O . LYS A 1 125 ? 18.760 -7.685 -26.669 1.00 85.38 125 LYS A O 1
ATOM 987 N N . ARG A 1 126 ? 16.553 -7.922 -27.095 1.00 86.38 126 ARG A N 1
ATOM 988 C CA . ARG A 1 126 ? 16.649 -9.246 -27.728 1.00 86.38 126 ARG A CA 1
ATOM 989 C C . ARG A 1 126 ? 17.294 -9.103 -29.108 1.00 86.38 126 ARG A C 1
ATOM 991 O O . ARG A 1 126 ? 17.140 -8.067 -29.750 1.00 86.38 126 ARG A O 1
ATOM 998 N N . ALA A 1 127 ? 17.975 -10.148 -29.576 1.00 86.81 127 ALA A N 1
ATOM 999 C CA . ALA A 1 127 ? 18.629 -10.143 -30.888 1.00 86.81 127 ALA A CA 1
ATOM 1000 C C . ALA A 1 127 ? 17.636 -10.029 -32.062 1.00 86.81 127 ALA A C 1
ATOM 1002 O O . ALA A 1 127 ? 17.994 -9.522 -33.117 1.00 86.81 127 ALA A O 1
ATOM 1003 N N . ASP A 1 128 ? 16.396 -10.479 -31.871 1.00 88.50 128 ASP A N 1
ATOM 1004 C CA . ASP A 1 128 ? 15.315 -10.458 -32.858 1.00 88.50 128 ASP A CA 1
ATOM 1005 C C . ASP A 1 128 ? 14.322 -9.298 -32.661 1.00 88.50 128 ASP A C 1
ATOM 1007 O O . ASP A 1 128 ? 13.297 -9.265 -33.337 1.00 88.50 128 ASP A O 1
ATOM 1011 N N . HIS A 1 129 ? 14.617 -8.337 -31.773 1.00 88.94 129 HIS A N 1
ATOM 1012 C CA . HIS A 1 129 ? 13.700 -7.255 -31.385 1.00 88.94 129 HIS A CA 1
ATOM 1013 C C . HIS A 1 129 ? 13.098 -6.503 -32.577 1.00 88.94 129 HIS A C 1
ATOM 1015 O O . HIS A 1 129 ? 11.885 -6.322 -32.632 1.00 88.94 129 HIS A O 1
ATOM 1021 N N . ASP A 1 130 ? 13.928 -6.125 -33.551 1.00 89.50 130 ASP A N 1
ATOM 1022 C CA . ASP A 1 130 ? 13.498 -5.328 -34.707 1.00 89.50 130 ASP A CA 1
ATOM 1023 C C . ASP A 1 130 ? 12.590 -6.115 -35.673 1.00 89.50 130 ASP A C 1
ATOM 1025 O O . ASP A 1 130 ? 11.934 -5.528 -36.529 1.00 89.50 130 ASP A O 1
ATOM 1029 N N . SER A 1 131 ? 12.538 -7.446 -35.541 1.00 89.94 131 SER A N 1
ATOM 1030 C CA . SER A 1 131 ? 11.667 -8.336 -36.324 1.00 89.94 131 SER A CA 1
ATOM 1031 C C . SER A 1 131 ? 10.375 -8.721 -35.592 1.00 89.94 131 SER A C 1
ATOM 1033 O O . SER A 1 131 ? 9.521 -9.392 -36.174 1.00 89.94 131 SER A O 1
ATOM 1035 N N . LEU A 1 132 ? 10.220 -8.332 -34.320 1.00 89.88 132 LEU A N 1
ATOM 1036 C CA . LEU A 1 132 ? 9.006 -8.588 -33.541 1.00 89.88 132 LEU A CA 1
ATOM 1037 C C . LEU A 1 132 ? 7.852 -7.684 -34.0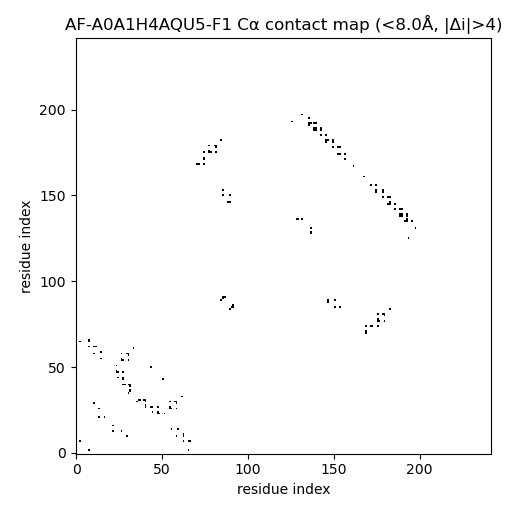06 1.00 89.88 132 LEU A C 1
ATOM 1039 O O . LEU A 1 132 ? 8.103 -6.606 -34.542 1.00 89.88 132 LEU A O 1
ATOM 1043 N N . PRO A 1 133 ? 6.582 -8.058 -33.773 1.00 94.12 133 PRO A N 1
ATOM 1044 C CA . PRO A 1 133 ? 5.461 -7.149 -33.999 1.00 94.12 133 PRO A CA 1
ATOM 1045 C C . PRO A 1 133 ? 5.571 -5.878 -33.155 1.00 94.12 133 PRO A C 1
ATOM 1047 O O . PRO A 1 133 ? 6.071 -5.917 -32.028 1.00 94.12 133 PRO A O 1
ATOM 1050 N N . GLU A 1 134 ? 5.026 -4.777 -33.671 1.00 92.81 134 GLU A N 1
ATOM 1051 C CA . GLU A 1 134 ? 5.033 -3.470 -33.002 1.00 92.81 134 GLU A CA 1
ATOM 1052 C C . GLU A 1 134 ? 4.434 -3.537 -31.587 1.00 92.81 134 GLU A C 1
ATOM 1054 O O . GLU A 1 134 ? 4.981 -2.941 -30.664 1.00 92.81 134 GLU A O 1
ATOM 1059 N N . GLU A 1 135 ? 3.393 -4.350 -31.380 1.00 92.44 135 GLU A N 1
ATOM 1060 C CA . GLU A 1 135 ? 2.778 -4.576 -30.063 1.00 92.44 135 GLU A CA 1
ATOM 1061 C C . GLU A 1 135 ? 3.774 -5.127 -29.031 1.00 92.44 135 GLU A C 1
ATOM 1063 O O . GLU A 1 135 ? 3.800 -4.681 -27.886 1.00 92.44 135 GLU A O 1
ATOM 1068 N N . VAL A 1 136 ? 4.634 -6.067 -29.435 1.00 93.12 136 VAL A N 1
ATOM 1069 C CA . VAL A 1 136 ? 5.633 -6.688 -28.551 1.00 93.12 136 VAL A CA 1
ATOM 1070 C C . VAL A 1 136 ? 6.826 -5.753 -28.356 1.00 93.12 136 VAL A C 1
ATOM 1072 O O . VAL A 1 136 ? 7.360 -5.655 -27.253 1.00 93.12 136 VAL A O 1
ATOM 1075 N N . GLN A 1 137 ? 7.224 -5.012 -29.395 1.00 92.69 137 GLN A N 1
ATOM 1076 C CA . GLN A 1 137 ? 8.258 -3.979 -29.273 1.00 92.69 137 GLN A CA 1
ATOM 1077 C C . GLN A 1 137 ? 7.828 -2.860 -28.311 1.00 92.69 137 GLN A C 1
ATOM 1079 O O . GLN A 1 137 ? 8.637 -2.398 -27.502 1.00 92.69 137 GLN A O 1
ATOM 1084 N N . ALA A 1 138 ? 6.552 -2.463 -28.350 1.00 94.00 138 ALA A N 1
ATOM 1085 C CA . ALA A 1 138 ? 5.994 -1.429 -27.487 1.00 94.00 138 ALA A CA 1
ATOM 1086 C C . ALA A 1 138 ? 6.092 -1.792 -25.997 1.00 94.00 138 ALA A C 1
ATOM 1088 O O . ALA A 1 138 ? 6.367 -0.909 -25.188 1.00 94.00 138 ALA A O 1
ATOM 1089 N N . LEU A 1 139 ? 5.975 -3.076 -25.626 1.00 94.19 139 LEU A N 1
ATOM 1090 C CA . LEU A 1 139 ? 6.146 -3.534 -24.236 1.00 94.19 139 LEU A CA 1
ATOM 1091 C C . LEU A 1 139 ? 7.536 -3.206 -23.673 1.00 94.19 139 LEU A C 1
ATOM 1093 O O . LEU A 1 139 ? 7.663 -2.848 -22.501 1.00 94.19 139 LEU A O 1
ATOM 1097 N N . TYR A 1 140 ? 8.584 -3.296 -24.498 1.00 93.00 140 TYR A N 1
ATOM 1098 C CA . TYR A 1 140 ? 9.940 -2.924 -24.091 1.00 93.00 140 TYR A CA 1
ATOM 1099 C C . TYR A 1 140 ? 10.041 -1.419 -23.814 1.00 93.00 140 TYR A C 1
ATOM 1101 O O . TYR A 1 140 ? 10.598 -1.019 -22.793 1.00 93.00 140 TYR A O 1
ATOM 1109 N N . VAL A 1 141 ? 9.489 -0.586 -24.703 1.00 92.88 141 VAL A N 1
ATOM 1110 C CA . VAL A 1 141 ? 9.502 0.879 -24.546 1.00 92.88 141 VAL A CA 1
ATOM 1111 C C . VAL A 1 141 ? 8.680 1.289 -23.325 1.00 92.88 141 VAL A C 1
ATOM 1113 O O . VAL A 1 141 ? 9.173 2.027 -22.475 1.00 92.88 141 VAL A O 1
ATOM 1116 N N . GLU A 1 142 ? 7.484 0.720 -23.171 1.00 95.69 142 GLU A N 1
ATOM 1117 C CA . GLU A 1 142 ? 6.627 0.942 -22.008 1.00 95.69 142 GLU A CA 1
ATOM 1118 C C . GLU A 1 142 ? 7.338 0.556 -20.704 1.00 95.69 142 GLU A C 1
ATOM 1120 O O . GLU A 1 142 ? 7.232 1.262 -19.705 1.00 95.69 142 GLU A O 1
ATOM 1125 N N . ASN A 1 143 ? 8.119 -0.528 -20.693 1.00 94.62 143 ASN A N 1
ATOM 1126 C CA . ASN A 1 143 ? 8.893 -0.923 -19.518 1.00 94.62 143 ASN A CA 1
ATOM 1127 C C . ASN A 1 143 ? 9.956 0.102 -19.116 1.00 94.62 143 ASN A C 1
ATOM 1129 O O . ASN A 1 143 ? 10.217 0.253 -17.919 1.00 94.62 143 ASN A O 1
ATOM 1133 N N . LEU A 1 144 ? 10.557 0.812 -20.074 1.00 92.69 144 LEU A N 1
ATOM 1134 C CA . LEU A 1 144 ? 11.468 1.915 -19.768 1.00 92.69 144 LEU A CA 1
ATOM 1135 C C . LEU A 1 144 ? 10.701 3.061 -19.101 1.00 92.69 144 LEU A C 1
ATOM 1137 O O . LEU A 1 144 ? 11.104 3.511 -18.025 1.00 92.69 144 LEU A O 1
ATOM 1141 N N . ASP A 1 145 ? 9.564 3.461 -19.672 1.00 94.19 145 ASP A N 1
ATOM 1142 C CA . ASP A 1 145 ? 8.704 4.513 -19.118 1.00 94.19 145 ASP A CA 1
ATOM 1143 C C . ASP A 1 145 ? 8.188 4.157 -17.718 1.00 94.19 145 ASP A C 1
ATOM 1145 O O . ASP A 1 145 ? 8.182 4.997 -16.813 1.00 94.19 145 ASP A O 1
ATOM 1149 N N . ILE A 1 146 ? 7.833 2.888 -17.493 1.00 95.00 146 ILE A N 1
ATOM 1150 C CA . ILE A 1 146 ? 7.455 2.371 -16.177 1.00 95.00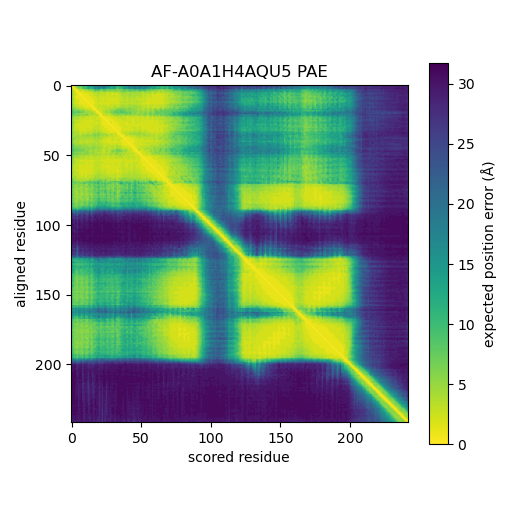 146 ILE A CA 1
ATOM 1151 C C . ILE A 1 146 ? 8.593 2.582 -15.169 1.00 95.00 146 ILE A C 1
ATOM 1153 O O . ILE A 1 146 ? 8.352 3.100 -14.078 1.00 95.00 146 ILE A O 1
ATOM 1157 N N . VAL A 1 147 ? 9.835 2.224 -15.516 1.00 92.94 147 VAL A N 1
ATOM 1158 C CA . VAL A 1 147 ? 10.989 2.418 -14.621 1.00 92.94 147 VAL A CA 1
ATOM 1159 C C . VAL A 1 147 ? 11.232 3.903 -14.347 1.00 92.94 147 VAL A C 1
ATOM 1161 O O . VAL A 1 147 ? 11.512 4.268 -13.202 1.00 92.94 147 VAL A O 1
ATOM 1164 N N . HIS A 1 148 ? 11.098 4.769 -15.355 1.00 92.19 148 HIS A N 1
ATOM 1165 C CA . HIS A 1 148 ? 11.191 6.219 -15.177 1.00 92.19 148 HIS A CA 1
ATOM 1166 C C . HIS A 1 148 ? 10.135 6.736 -14.192 1.00 92.19 148 HIS A C 1
ATOM 1168 O O . HIS A 1 148 ? 10.487 7.374 -13.197 1.00 92.19 148 HIS A O 1
ATOM 1174 N N . ARG A 1 149 ? 8.866 6.366 -14.381 1.00 94.81 149 ARG A N 1
ATOM 1175 C CA . ARG A 1 149 ? 7.768 6.739 -13.478 1.00 94.81 149 ARG A CA 1
ATOM 1176 C C . ARG A 1 149 ? 7.975 6.210 -12.058 1.00 94.81 149 ARG A C 1
ATOM 1178 O O . ARG A 1 149 ? 7.756 6.934 -11.090 1.00 94.81 149 ARG A O 1
ATOM 1185 N N . MET A 1 150 ? 8.451 4.973 -11.901 1.00 94.81 150 MET A N 1
ATOM 1186 C CA . MET A 1 150 ? 8.777 4.413 -10.582 1.00 94.81 150 MET A CA 1
ATOM 1187 C C . MET A 1 150 ? 9.858 5.233 -9.861 1.00 94.81 150 MET A C 1
ATOM 1189 O O . MET A 1 150 ? 9.759 5.432 -8.649 1.00 94.81 150 MET A O 1
ATOM 1193 N N . ARG A 1 151 ? 10.867 5.748 -10.581 1.00 92.94 151 ARG A N 1
ATOM 1194 C CA . ARG A 1 151 ? 11.896 6.635 -10.005 1.00 92.94 151 ARG A CA 1
ATOM 1195 C C . ARG A 1 151 ? 11.310 7.960 -9.530 1.00 92.94 151 ARG A C 1
ATOM 1197 O O . ARG A 1 151 ? 11.658 8.400 -8.437 1.00 92.94 151 ARG A O 1
ATOM 1204 N N . GLU A 1 152 ? 10.421 8.568 -10.310 1.00 93.62 152 GLU A N 1
ATOM 1205 C CA . GLU A 1 152 ? 9.746 9.820 -9.944 1.00 93.62 152 GLU A CA 1
ATOM 1206 C C . GLU A 1 152 ? 8.882 9.655 -8.690 1.00 93.62 152 GLU A C 1
ATOM 1208 O O . GLU A 1 152 ? 8.987 10.448 -7.752 1.00 93.62 152 GLU A O 1
ATOM 1213 N N . LEU A 1 153 ? 8.081 8.587 -8.630 1.00 94.06 153 LEU A N 1
ATOM 1214 C CA . LEU A 1 153 ? 7.247 8.272 -7.468 1.00 94.06 153 LEU A CA 1
ATOM 1215 C C . LEU A 1 153 ? 8.092 8.012 -6.219 1.00 94.06 153 LEU A C 1
ATOM 1217 O O . LEU A 1 153 ? 7.774 8.504 -5.136 1.00 94.06 153 LEU A O 1
ATOM 1221 N N . HIS A 1 154 ? 9.194 7.277 -6.365 1.00 91.62 154 HIS A N 1
ATOM 1222 C CA . HIS A 1 154 ? 10.112 7.020 -5.263 1.00 91.62 154 HIS A CA 1
ATOM 1223 C C . HIS A 1 154 ? 10.816 8.300 -4.780 1.00 91.62 154 HIS A C 1
ATOM 1225 O O . HIS A 1 154 ? 10.954 8.510 -3.574 1.00 91.62 154 HIS A O 1
ATOM 1231 N N . LEU A 1 155 ? 11.215 9.194 -5.693 1.00 90.94 155 LEU A N 1
ATOM 1232 C CA . LEU A 1 155 ? 11.759 10.500 -5.318 1.00 90.94 155 LEU A CA 1
ATOM 1233 C C . LEU A 1 155 ? 10.716 11.323 -4.556 1.00 90.94 155 LEU A C 1
ATOM 1235 O O . LEU A 1 155 ? 11.030 11.866 -3.499 1.00 90.94 155 LEU A O 1
ATOM 1239 N N . LYS A 1 156 ? 9.467 11.339 -5.035 1.00 90.88 156 LYS A N 1
ATOM 1240 C CA . LYS A 1 156 ? 8.353 12.018 -4.367 1.00 90.88 156 LYS A CA 1
ATOM 1241 C C . LYS A 1 156 ? 8.134 11.494 -2.947 1.00 90.88 156 LYS A C 1
ATOM 1243 O O . LYS A 1 156 ? 8.037 12.296 -2.022 1.00 90.88 156 LYS A O 1
ATOM 1248 N N . LEU A 1 157 ? 8.141 10.170 -2.762 1.00 90.44 157 LEU A N 1
ATOM 1249 C CA . LEU A 1 157 ? 8.047 9.515 -1.449 1.00 90.44 157 LEU A CA 1
ATOM 1250 C C . LEU A 1 157 ? 9.170 9.920 -0.486 1.00 90.44 157 LEU A C 1
ATOM 1252 O O . LEU A 1 157 ? 8.933 10.005 0.718 1.00 90.44 157 LEU A O 1
ATOM 1256 N N . ARG A 1 158 ? 10.382 10.169 -0.998 1.00 87.50 158 ARG A N 1
ATOM 1257 C CA . ARG A 1 158 ? 11.521 10.639 -0.195 1.00 87.50 158 ARG A CA 1
ATOM 1258 C C . ARG A 1 158 ? 11.397 12.114 0.183 1.00 87.50 158 ARG A C 1
ATOM 1260 O O . ARG A 1 158 ? 11.806 12.494 1.272 1.00 87.50 158 ARG A O 1
ATOM 1267 N N . THR A 1 159 ? 10.865 12.939 -0.715 1.00 86.06 159 THR A N 1
ATOM 1268 C CA . THR A 1 159 ? 10.692 14.386 -0.489 1.00 86.06 159 THR A CA 1
ATOM 1269 C C . THR A 1 159 ? 9.464 14.736 0.349 1.00 86.06 159 THR A C 1
ATOM 1271 O O . THR A 1 159 ? 9.292 15.892 0.726 1.00 86.06 159 THR A O 1
ATOM 1274 N N . LEU A 1 160 ? 8.588 13.766 0.613 1.00 85.56 160 LEU A N 1
ATOM 1275 C CA . LEU A 1 160 ? 7.350 13.979 1.350 1.00 85.56 160 LEU A CA 1
ATOM 1276 C C . LEU A 1 160 ? 7.670 14.190 2.840 1.00 85.56 160 LEU A C 1
ATOM 1278 O O . LEU A 1 160 ? 8.112 13.265 3.521 1.00 85.56 160 LEU A O 1
ATOM 1282 N N . SER A 1 161 ? 7.486 15.418 3.333 1.00 73.31 161 SER A N 1
ATOM 1283 C CA . SER A 1 161 ? 7.645 15.742 4.756 1.00 73.31 161 SER A CA 1
ATOM 1284 C C . SER A 1 161 ? 6.445 15.213 5.536 1.00 73.31 161 SER A C 1
ATOM 1286 O O . SER A 1 161 ? 5.303 15.521 5.207 1.00 73.31 161 SER A O 1
ATOM 1288 N N . LEU A 1 162 ? 6.712 14.416 6.570 1.00 75.12 162 LEU A N 1
ATOM 1289 C CA . LEU A 1 162 ? 5.682 13.812 7.422 1.00 75.12 162 LEU A CA 1
ATOM 1290 C C . LEU A 1 162 ? 5.469 14.593 8.728 1.00 75.12 162 LEU A C 1
ATOM 1292 O O . LEU A 1 162 ? 4.522 14.307 9.458 1.00 75.12 162 LEU A O 1
ATOM 1296 N N . ASP A 1 163 ? 6.310 15.595 9.002 1.00 72.31 163 ASP A N 1
ATOM 1297 C CA . ASP A 1 163 ? 6.456 16.232 10.318 1.00 72.31 163 ASP A CA 1
ATOM 1298 C C . ASP A 1 163 ? 5.222 17.036 10.765 1.00 72.31 163 ASP A C 1
ATOM 1300 O O . ASP A 1 163 ? 5.041 17.277 11.956 1.00 72.31 163 ASP A O 1
ATOM 1304 N N . ASN A 1 164 ? 4.358 17.443 9.827 1.00 71.88 164 ASN A N 1
ATOM 1305 C CA . ASN A 1 164 ? 3.154 18.241 10.100 1.00 71.88 164 ASN A CA 1
ATOM 1306 C C . ASN A 1 164 ? 1.850 17.565 9.629 1.00 71.88 164 ASN A C 1
ATOM 1308 O O . ASN A 1 164 ? 0.814 18.216 9.495 1.00 71.88 164 ASN A O 1
ATOM 1312 N N . THR A 1 165 ? 1.889 16.263 9.331 1.00 74.44 165 THR A N 1
ATOM 1313 C CA . THR A 1 165 ? 0.727 15.532 8.801 1.00 74.44 165 THR A CA 1
ATOM 1314 C C . THR A 1 165 ? -0.011 14.812 9.928 1.00 74.44 165 THR A C 1
ATOM 1316 O O . THR A 1 165 ? 0.594 14.187 10.795 1.00 74.44 165 THR A O 1
ATOM 1319 N N . THR A 1 166 ? -1.345 14.886 9.941 1.00 71.50 166 THR A N 1
ATOM 1320 C CA . THR A 1 166 ? -2.158 14.154 10.932 1.00 71.50 166 THR A CA 1
ATOM 1321 C C . THR A 1 166 ? -2.159 12.642 10.666 1.00 71.50 166 THR A C 1
ATOM 1323 O O . THR A 1 166 ? -2.313 11.859 11.601 1.00 71.50 166 THR A O 1
ATOM 1326 N N . CYS A 1 167 ? -1.972 12.230 9.405 1.00 74.25 167 CYS A N 1
ATOM 1327 C CA . CYS A 1 167 ? -2.052 10.839 8.950 1.00 74.25 167 CYS A CA 1
ATOM 1328 C C . CYS A 1 167 ? -0.933 10.518 7.933 1.00 74.25 167 CYS A C 1
ATOM 1330 O O . CYS A 1 167 ? -1.226 10.374 6.742 1.00 74.25 167 CYS A O 1
ATOM 1332 N N . PRO A 1 168 ? 0.330 10.383 8.374 1.00 82.00 168 PRO A N 1
ATOM 1333 C CA . PRO A 1 168 ? 1.486 10.196 7.489 1.00 82.00 168 PRO A CA 1
ATOM 1334 C C . PRO A 1 168 ? 1.362 8.976 6.559 1.00 82.00 168 PRO A C 1
ATOM 1336 O O . PRO A 1 168 ? 1.705 9.039 5.378 1.00 82.00 168 PRO A O 1
ATOM 1339 N N . ASP A 1 169 ? 0.806 7.874 7.059 1.00 86.44 169 ASP A N 1
ATOM 1340 C CA . ASP A 1 169 ? 0.656 6.627 6.300 1.00 86.44 169 ASP A CA 1
ATOM 1341 C C . ASP A 1 169 ? -0.314 6.762 5.119 1.00 86.44 169 ASP A C 1
ATOM 1343 O O . ASP A 1 169 ? -0.074 6.211 4.043 1.00 86.44 169 ASP A O 1
ATOM 1347 N N . SER A 1 170 ? -1.381 7.553 5.284 1.00 84.75 170 SER A N 1
ATOM 1348 C CA . SER A 1 170 ? -2.373 7.779 4.227 1.00 84.75 170 SER A CA 1
ATOM 1349 C C . SER A 1 170 ? -1.784 8.533 3.037 1.00 84.75 170 SER A C 1
ATOM 1351 O O . SER A 1 170 ? -2.225 8.317 1.909 1.00 84.75 170 SER A O 1
ATOM 1353 N N . GLU A 1 171 ? -0.813 9.418 3.268 1.00 87.25 171 GLU A N 1
ATOM 1354 C CA . GLU A 1 171 ? -0.154 10.176 2.201 1.00 87.25 171 GLU A CA 1
ATOM 1355 C C . GLU A 1 171 ? 0.862 9.320 1.434 1.00 87.25 171 GLU A C 1
ATOM 1357 O O . GLU A 1 171 ? 1.023 9.483 0.2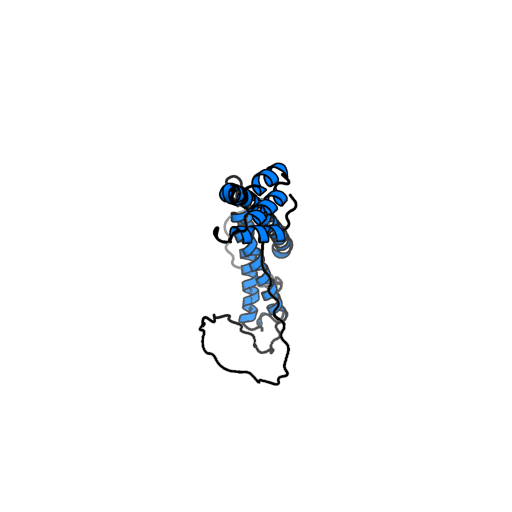25 1.00 87.25 171 GLU A O 1
ATOM 1362 N N . ARG A 1 172 ? 1.513 8.361 2.106 1.00 90.38 172 ARG A N 1
ATOM 1363 C CA . ARG A 1 172 ? 2.489 7.445 1.490 1.00 90.38 172 ARG A CA 1
ATOM 1364 C C . ARG A 1 172 ? 1.828 6.316 0.705 1.00 90.38 172 ARG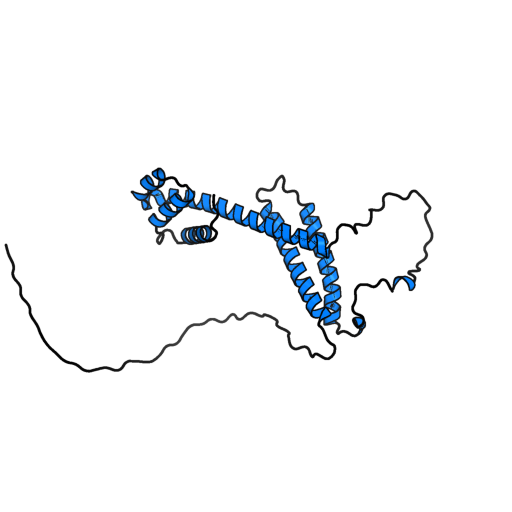 A C 1
ATOM 1366 O O . ARG A 1 172 ? 2.303 5.955 -0.375 1.00 90.38 172 ARG A O 1
ATOM 1373 N N . TYR A 1 173 ? 0.731 5.774 1.234 1.00 90.88 173 TYR A N 1
ATOM 1374 C CA . TYR A 1 173 ? 0.021 4.621 0.683 1.00 90.88 173 TYR A CA 1
ATOM 1375 C C . TYR A 1 173 ? -0.239 4.670 -0.837 1.00 90.88 173 TYR A C 1
ATOM 1377 O O . TYR A 1 173 ? 0.107 3.696 -1.515 1.00 90.88 173 TYR A O 1
ATOM 1385 N N . PRO A 1 174 ? -0.794 5.753 -1.429 1.00 92.06 174 PRO A N 1
ATOM 1386 C CA . PRO A 1 174 ? -1.091 5.774 -2.863 1.00 92.06 174 PRO A CA 1
ATOM 1387 C C . PRO A 1 174 ? 0.160 5.592 -3.730 1.00 92.06 174 PRO A C 1
ATOM 1389 O O . PRO A 1 174 ? 0.123 4.833 -4.697 1.00 92.06 174 PRO A O 1
ATOM 1392 N N . PHE A 1 175 ? 1.283 6.211 -3.356 1.00 94.12 175 PHE A N 1
ATOM 1393 C CA . PHE A 1 175 ? 2.531 6.103 -4.112 1.00 94.12 175 PHE A CA 1
ATOM 1394 C C . PHE A 1 175 ? 3.146 4.705 -4.002 1.00 94.12 175 PHE A C 1
ATOM 1396 O O . PHE A 1 175 ? 3.597 4.150 -5.003 1.00 94.12 175 PHE A O 1
ATOM 1403 N N . LEU A 1 176 ? 3.119 4.100 -2.809 1.00 94.94 176 LEU A N 1
ATOM 1404 C CA . LEU A 1 176 ? 3.599 2.729 -2.608 1.00 94.94 176 LEU A CA 1
ATOM 1405 C C . LEU A 1 176 ? 2.801 1.725 -3.440 1.00 94.94 176 LEU A C 1
ATOM 1407 O O . LEU A 1 176 ? 3.369 0.865 -4.118 1.00 94.94 176 LEU A O 1
ATOM 1411 N N . LYS A 1 177 ? 1.473 1.869 -3.430 1.00 94.81 177 LYS A N 1
ATOM 1412 C CA . LYS A 1 177 ? 0.567 1.039 -4.225 1.00 94.81 177 LYS A CA 1
ATOM 1413 C C . LYS A 1 177 ? 0.838 1.176 -5.718 1.00 94.81 177 LYS A C 1
ATOM 1415 O O . LYS A 1 177 ? 0.849 0.170 -6.432 1.00 94.81 177 LYS A O 1
ATOM 1420 N N . GLU A 1 178 ? 1.069 2.399 -6.185 1.00 96.00 178 GLU A N 1
ATOM 1421 C CA . GLU A 1 178 ? 1.361 2.672 -7.588 1.00 96.00 178 GLU A CA 1
ATOM 1422 C C . GLU A 1 178 ? 2.688 2.036 -8.024 1.00 96.00 178 GLU A C 1
ATOM 1424 O O . GLU A 1 178 ? 2.702 1.319 -9.022 1.00 96.00 178 GLU A O 1
ATOM 1429 N N . ILE A 1 179 ? 3.769 2.184 -7.247 1.00 95.94 179 ILE A N 1
ATOM 1430 C CA . ILE A 1 179 ? 5.074 1.571 -7.561 1.00 95.94 179 ILE A CA 1
ATOM 1431 C C . ILE A 1 179 ? 4.965 0.045 -7.654 1.00 95.94 179 ILE A C 1
ATOM 1433 O O . ILE A 1 179 ? 5.461 -0.550 -8.610 1.00 95.94 179 ILE A O 1
ATOM 1437 N N . ILE A 1 180 ? 4.286 -0.600 -6.700 1.00 96.00 180 ILE A N 1
ATOM 1438 C CA . ILE A 1 180 ? 4.098 -2.061 -6.713 1.00 96.00 180 ILE A CA 1
ATOM 1439 C C . ILE A 1 180 ? 3.278 -2.502 -7.934 1.00 96.00 180 ILE A C 1
ATOM 1441 O O . ILE A 1 180 ? 3.543 -3.553 -8.517 1.00 96.00 180 ILE A O 1
ATOM 1445 N N . THR A 1 181 ? 2.274 -1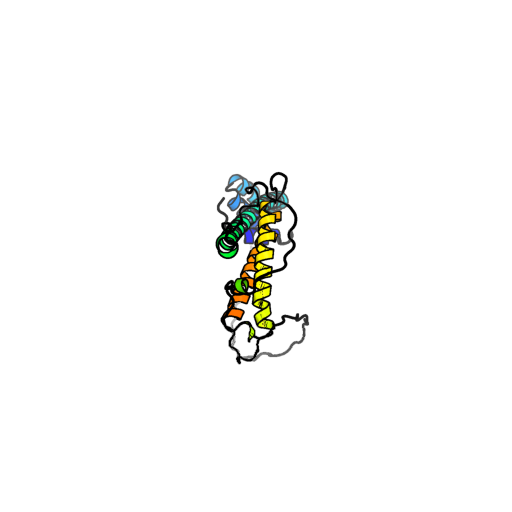.718 -8.325 1.00 97.38 181 THR A N 1
ATOM 1446 C CA . THR A 1 181 ? 1.438 -2.014 -9.499 1.00 97.38 181 THR A CA 1
ATOM 1447 C C . THR A 1 181 ? 2.242 -1.893 -10.791 1.00 97.38 181 THR A C 1
ATOM 1449 O O . THR A 1 181 ? 2.180 -2.779 -11.643 1.00 97.38 181 THR A O 1
ATOM 1452 N N . LEU A 1 182 ? 3.034 -0.829 -10.907 1.00 97.38 182 LEU A N 1
ATOM 1453 C CA . LEU A 1 182 ? 3.933 -0.596 -12.028 1.00 97.38 182 LEU A CA 1
ATOM 1454 C C . LEU A 1 182 ? 4.981 -1.706 -12.158 1.00 97.38 182 LEU A C 1
ATOM 1456 O O . LEU A 1 182 ? 5.174 -2.222 -13.254 1.00 97.38 182 LEU A O 1
ATOM 1460 N N . ASP A 1 183 ? 5.592 -2.147 -11.057 1.00 96.25 183 ASP A N 1
ATOM 1461 C CA . ASP A 1 183 ? 6.568 -3.239 -11.105 1.00 96.25 183 ASP A CA 1
ATOM 1462 C C . ASP A 1 183 ? 5.939 -4.571 -11.541 1.00 96.25 183 ASP A C 1
ATOM 1464 O O . ASP A 1 183 ? 6.500 -5.267 -12.384 1.00 96.25 183 ASP A O 1
ATOM 1468 N N . LYS A 1 184 ? 4.730 -4.899 -11.061 1.00 96.94 184 LYS A N 1
ATOM 1469 C CA . LYS A 1 184 ? 3.991 -6.081 -11.544 1.00 96.94 184 LYS A CA 1
ATOM 1470 C C . LYS A 1 184 ? 3.752 -6.023 -13.050 1.00 96.94 184 LYS A C 1
ATOM 1472 O O . LYS A 1 184 ? 3.967 -7.019 -13.736 1.00 96.94 184 LYS A O 1
ATOM 1477 N N . LYS A 1 185 ? 3.324 -4.863 -13.559 1.00 97.38 185 LYS A N 1
ATOM 1478 C CA . LYS A 1 185 ? 3.122 -4.656 -14.996 1.00 97.38 185 LYS A CA 1
ATOM 1479 C C . LYS A 1 185 ? 4.433 -4.816 -15.758 1.00 97.38 185 LYS A C 1
ATOM 1481 O O . LYS A 1 185 ? 4.472 -5.549 -16.735 1.00 97.38 185 LYS A O 1
ATOM 1486 N N . ARG A 1 186 ? 5.518 -4.221 -15.261 1.00 96.06 186 ARG A N 1
ATOM 1487 C CA . ARG A 1 186 ? 6.857 -4.339 -15.846 1.00 96.06 186 ARG A CA 1
ATOM 1488 C C . ARG A 1 186 ? 7.295 -5.797 -15.970 1.00 96.06 186 ARG A C 1
ATOM 1490 O O . ARG A 1 186 ? 7.748 -6.207 -17.031 1.00 96.06 186 ARG A O 1
ATOM 1497 N N . VAL A 1 187 ? 7.156 -6.580 -14.899 1.00 94.75 187 VAL A N 1
ATOM 1498 C CA . VAL A 1 187 ? 7.496 -8.012 -14.899 1.00 94.75 187 VAL A CA 1
ATOM 1499 C C . VAL A 1 187 ? 6.624 -8.782 -15.893 1.00 94.75 187 VAL A C 1
ATOM 1501 O O . VAL A 1 187 ? 7.162 -9.560 -16.669 1.00 94.75 187 VAL A O 1
ATOM 1504 N N . SER A 1 188 ? 5.314 -8.525 -15.933 1.00 96.75 188 SER A N 1
ATOM 1505 C CA . SER A 1 188 ? 4.406 -9.150 -16.907 1.00 96.75 188 SER A CA 1
ATOM 1506 C C . SER A 1 188 ? 4.765 -8.803 -18.354 1.00 96.75 188 SER A C 1
ATOM 1508 O O . SER A 1 188 ? 4.734 -9.665 -19.224 1.00 96.75 188 SER A O 1
ATOM 1510 N N . ASN A 1 189 ? 5.118 -7.547 -18.618 1.00 95.88 189 ASN A N 1
ATOM 1511 C CA . ASN A 1 189 ? 5.537 -7.089 -19.936 1.00 95.88 189 ASN A CA 1
ATOM 1512 C C . ASN A 1 189 ? 6.849 -7.761 -20.362 1.00 95.88 189 ASN A C 1
ATOM 1514 O O . ASN A 1 189 ? 6.969 -8.160 -21.515 1.00 95.88 189 ASN A O 1
ATOM 1518 N N . TRP A 1 190 ? 7.819 -7.909 -19.446 1.00 93.12 190 TRP A N 1
ATOM 1519 C CA . TRP A 1 190 ? 9.051 -8.664 -19.712 1.00 93.12 190 TRP A CA 1
ATOM 1520 C C . TRP A 1 190 ? 8.769 -10.136 -19.987 1.00 93.12 190 TRP A C 1
ATOM 1522 O O . TRP A 1 190 ? 9.335 -10.680 -20.923 1.00 93.12 190 TRP A O 1
ATOM 1532 N N . ASP A 1 191 ? 7.864 -10.758 -19.233 1.00 94.31 191 ASP A N 1
ATOM 1533 C CA . ASP A 1 191 ? 7.484 -12.156 -19.436 1.00 94.31 191 ASP A CA 1
ATOM 1534 C C . ASP A 1 191 ? 6.906 -12.389 -20.840 1.00 94.31 191 ASP A C 1
ATOM 1536 O O . ASP A 1 191 ? 7.345 -13.292 -21.552 1.00 94.31 191 ASP A O 1
ATOM 1540 N N . ILE A 1 192 ? 5.998 -11.517 -21.289 1.00 93.56 192 ILE A N 1
ATOM 1541 C CA . ILE A 1 192 ? 5.449 -11.563 -22.652 1.00 93.56 192 ILE A CA 1
ATOM 1542 C C . ILE A 1 192 ? 6.552 -11.296 -23.681 1.00 93.56 192 ILE A C 1
ATOM 1544 O O . ILE A 1 192 ? 6.680 -12.031 -24.660 1.00 93.56 192 ILE A O 1
ATOM 1548 N N . TYR A 1 193 ? 7.353 -10.252 -23.463 1.00 92.56 193 TYR A N 1
ATOM 1549 C CA . TYR A 1 193 ? 8.407 -9.844 -24.381 1.00 92.56 193 TYR A CA 1
ATOM 1550 C C . TYR A 1 193 ? 9.497 -10.906 -24.539 1.00 92.56 193 TYR A C 1
ATOM 1552 O O . TYR A 1 193 ? 9.973 -11.085 -25.652 1.00 92.56 193 TYR A O 1
ATOM 1560 N N . ASP A 1 194 ? 9.876 -11.633 -23.487 1.00 89.56 194 ASP A N 1
ATOM 1561 C CA . ASP A 1 194 ? 10.927 -12.657 -23.525 1.00 89.56 194 ASP A CA 1
ATOM 1562 C C . ASP A 1 194 ? 10.420 -13.993 -24.088 1.00 89.56 194 ASP A C 1
ATOM 1564 O O . ASP A 1 194 ? 11.153 -14.669 -24.811 1.00 89.56 194 ASP A O 1
ATOM 1568 N N . HIS A 1 195 ? 9.158 -14.355 -23.833 1.00 90.88 195 HIS A N 1
ATOM 1569 C CA . HIS A 1 195 ? 8.577 -15.624 -24.294 1.00 90.88 195 HIS A CA 1
ATOM 1570 C C . HIS A 1 195 ? 7.900 -15.549 -25.669 1.00 90.88 195 HIS A C 1
ATOM 1572 O O . HIS A 1 195 ? 7.473 -16.577 -26.198 1.00 90.88 195 HIS A O 1
ATOM 1578 N N . TYR A 1 196 ? 7.799 -14.367 -26.282 1.00 91.25 196 TYR A N 1
ATOM 1579 C CA . TYR A 1 196 ? 7.189 -14.238 -27.602 1.00 91.25 196 TYR A CA 1
ATOM 1580 C C . TYR A 1 196 ? 8.027 -14.925 -28.696 1.00 91.25 196 TYR A C 1
ATOM 1582 O O . TYR A 1 196 ? 9.221 -14.642 -28.853 1.00 91.25 196 TYR A O 1
ATOM 1590 N N . ILE A 1 197 ? 7.377 -15.788 -29.488 1.00 86.00 197 ILE A N 1
ATOM 1591 C CA . ILE A 1 197 ? 7.961 -16.509 -30.628 1.00 86.00 197 ILE A CA 1
ATOM 1592 C C . ILE A 1 197 ? 7.230 -16.094 -31.909 1.00 86.00 197 ILE A C 1
ATOM 1594 O O . ILE A 1 197 ? 6.010 -16.215 -32.020 1.00 86.00 197 ILE A O 1
ATOM 1598 N N . ILE A 1 198 ? 7.984 -15.631 -32.906 1.00 81.19 198 ILE A N 1
ATOM 1599 C CA . ILE A 1 198 ? 7.451 -15.212 -34.208 1.00 81.19 198 ILE A CA 1
ATOM 1600 C C . ILE A 1 198 ? 6.765 -16.411 -34.890 1.00 81.19 198 ILE A C 1
ATOM 1602 O O . ILE A 1 198 ? 7.385 -17.450 -35.103 1.00 81.19 198 ILE A O 1
ATOM 1606 N N . GLY A 1 199 ? 5.477 -16.268 -35.221 1.00 73.25 199 GLY A N 1
ATOM 1607 C CA . GLY A 1 199 ? 4.646 -17.329 -35.812 1.00 73.25 199 GLY A CA 1
ATOM 1608 C C . GLY A 1 199 ? 3.666 -17.995 -34.836 1.00 73.25 199 GLY A C 1
ATOM 1609 O O . GLY A 1 199 ? 2.765 -18.705 -35.274 1.00 73.25 199 GLY A O 1
ATOM 1610 N N . SER A 1 200 ? 3.778 -17.716 -33.534 1.00 61.50 200 SER A N 1
ATOM 1611 C CA . SER A 1 200 ? 2.730 -17.996 -32.549 1.00 61.50 200 SER A CA 1
ATOM 1612 C C . SER A 1 200 ? 1.618 -16.958 -32.713 1.00 61.50 200 SER A C 1
ATOM 1614 O O . SER A 1 200 ? 1.689 -15.870 -32.147 1.00 61.50 200 SER A O 1
ATOM 1616 N N . SER A 1 201 ? 0.613 -17.258 -33.531 1.00 48.84 201 SER A N 1
ATOM 1617 C CA . SER A 1 201 ? -0.564 -16.408 -33.726 1.00 48.84 201 SER A CA 1
ATOM 1618 C C . SER A 1 201 ? -1.172 -15.948 -32.396 1.00 48.84 201 SER A C 1
ATOM 1620 O O . SER A 1 201 ? -1.453 -16.762 -31.516 1.00 48.84 201 SER A O 1
ATOM 1622 N N . SER A 1 202 ? -1.412 -14.643 -32.299 1.00 52.66 202 SER A N 1
ATOM 1623 C CA . SER A 1 202 ? -2.136 -13.963 -31.234 1.00 52.66 202 SER A CA 1
ATOM 1624 C C . SER A 1 202 ? -3.546 -14.537 -31.051 1.00 52.66 202 SER A C 1
ATOM 1626 O O . SER A 1 202 ? -4.432 -14.375 -31.886 1.00 52.66 202 SER A O 1
ATOM 1628 N N . SER A 1 203 ? -3.787 -15.182 -29.913 1.00 45.19 203 SER A N 1
ATOM 1629 C CA . SER A 1 203 ? -5.142 -15.462 -29.439 1.00 45.19 203 SER A CA 1
ATOM 1630 C C . SER A 1 203 ? -5.233 -15.273 -27.931 1.00 45.19 203 SER A C 1
ATOM 1632 O O . SER A 1 203 ? -5.503 -16.222 -27.205 1.00 45.19 203 SER A O 1
ATOM 1634 N N . THR A 1 204 ? -4.986 -14.061 -27.432 1.00 37.38 204 THR A N 1
ATOM 1635 C CA . THR A 1 204 ? -5.488 -13.624 -26.117 1.00 37.38 204 THR A CA 1
ATOM 1636 C C . THR A 1 204 ? -5.552 -12.092 -26.077 1.00 37.38 204 THR A C 1
ATOM 1638 O O . THR A 1 204 ? -4.695 -11.435 -25.501 1.00 37.38 204 THR A O 1
ATOM 1641 N N . SER A 1 205 ? -6.588 -11.509 -26.682 1.00 43.56 205 SER A N 1
ATOM 1642 C CA . SER A 1 205 ? -7.149 -10.254 -26.173 1.00 43.56 205 SER A CA 1
ATOM 1643 C C . SER A 1 205 ? -8.225 -10.631 -25.163 1.00 43.56 205 SER A C 1
ATOM 1645 O O . SER A 1 205 ? -9.263 -11.165 -25.546 1.00 43.56 205 SER A O 1
ATOM 1647 N N . VAL A 1 206 ? -7.988 -10.361 -23.881 1.00 37.12 206 VAL A N 1
ATOM 1648 C CA . VAL A 1 206 ? -9.061 -10.291 -22.881 1.00 37.12 206 VAL A CA 1
ATOM 1649 C C . VAL A 1 206 ? -9.199 -8.824 -22.497 1.00 37.12 206 VAL A C 1
ATOM 1651 O O . VAL A 1 206 ? -8.494 -8.327 -21.625 1.00 37.12 206 VAL A O 1
ATOM 1654 N N . ASN A 1 207 ? -10.091 -8.125 -23.197 1.00 39.97 207 ASN A N 1
ATOM 1655 C CA . ASN A 1 207 ? -10.729 -6.924 -22.667 1.00 39.97 207 ASN A CA 1
ATOM 1656 C C . ASN A 1 207 ? -11.767 -7.372 -21.626 1.00 39.97 207 ASN A C 1
ATOM 1658 O O . ASN A 1 207 ? -12.590 -8.229 -21.957 1.00 39.97 207 ASN A O 1
ATOM 1662 N N . PRO A 1 208 ? -11.792 -6.814 -20.406 1.00 44.75 208 PRO A N 1
ATOM 1663 C CA . PRO A 1 208 ? -12.961 -6.893 -19.555 1.00 44.75 208 PRO A CA 1
ATOM 1664 C C . PRO A 1 208 ? -13.842 -5.675 -19.858 1.00 44.75 208 PRO A C 1
ATOM 1666 O O . PRO A 1 208 ? -13.513 -4.560 -19.463 1.00 44.75 208 PRO A O 1
ATOM 1669 N N . GLU A 1 209 ? -14.960 -5.878 -20.551 1.00 35.38 209 GLU A N 1
ATOM 1670 C CA . GLU A 1 209 ? -16.084 -4.938 -20.486 1.00 35.38 209 GLU A CA 1
ATOM 1671 C C . GLU A 1 209 ? -17.282 -5.579 -19.764 1.00 35.38 209 GLU A C 1
ATOM 1673 O O . GLU A 1 209 ? -17.366 -6.806 -19.679 1.00 35.38 209 GLU A O 1
ATOM 1678 N N . PRO A 1 210 ? -18.134 -4.750 -19.135 1.00 44.75 210 PRO A N 1
ATOM 1679 C CA . PRO A 1 210 ? -18.858 -5.096 -17.920 1.00 44.75 210 PRO A CA 1
ATOM 1680 C C . PRO A 1 210 ? -20.245 -5.685 -18.193 1.00 44.75 210 PRO A C 1
ATOM 1682 O O . PRO A 1 210 ? -21.083 -5.052 -18.831 1.00 44.75 210 PRO A O 1
ATOM 1685 N N . ASP A 1 211 ? -20.538 -6.839 -17.595 1.00 35.03 211 ASP A N 1
ATOM 1686 C CA . ASP A 1 211 ? -21.902 -7.366 -17.542 1.00 35.03 211 ASP A CA 1
ATOM 1687 C C . ASP A 1 211 ? -22.687 -6.713 -16.397 1.00 35.03 211 ASP A C 1
ATOM 1689 O O . ASP A 1 211 ? -22.581 -7.075 -15.223 1.00 35.03 211 ASP A O 1
ATOM 1693 N N . VAL A 1 212 ? -23.517 -5.741 -16.769 1.00 42.97 212 VAL A N 1
ATOM 1694 C CA . VAL A 1 212 ? -24.688 -5.324 -16.000 1.00 42.97 212 VAL A CA 1
ATOM 1695 C C . VAL A 1 212 ? -25.912 -5.933 -16.667 1.00 42.97 212 VAL A C 1
ATOM 1697 O O . VAL A 1 212 ? -26.422 -5.328 -17.598 1.00 42.97 212 VAL A O 1
ATOM 1700 N N . VAL A 1 213 ? -26.436 -7.055 -16.163 1.00 34.34 213 VAL A N 1
ATOM 1701 C CA . VAL A 1 213 ? -27.878 -7.359 -16.238 1.00 34.34 213 VAL A CA 1
ATOM 1702 C C . VAL A 1 213 ? -28.278 -8.277 -15.074 1.00 34.34 213 VAL A C 1
ATOM 1704 O O . VAL A 1 213 ? -27.939 -9.454 -15.038 1.00 34.34 213 VAL A O 1
ATOM 1707 N N . ASN A 1 214 ? -29.049 -7.732 -14.134 1.00 38.28 214 ASN A N 1
ATOM 1708 C CA . ASN A 1 214 ? -30.040 -8.491 -13.367 1.00 38.28 214 ASN A CA 1
ATOM 1709 C C . ASN A 1 214 ? -31.355 -8.410 -14.174 1.00 38.28 214 ASN A C 1
ATOM 1711 O O . ASN A 1 214 ? -31.616 -7.338 -14.732 1.00 38.28 214 ASN A O 1
ATOM 1715 N N . PRO A 1 215 ? -32.187 -9.464 -14.266 1.00 39.03 215 PRO A N 1
ATOM 1716 C CA . PRO A 1 215 ? -33.300 -9.518 -13.316 1.00 39.03 215 PRO A CA 1
ATOM 1717 C C . PRO A 1 215 ? -33.794 -10.929 -12.939 1.00 39.03 215 PRO A C 1
ATOM 1719 O O . PRO A 1 215 ? -33.686 -11.902 -13.685 1.00 39.03 215 PRO A O 1
ATOM 1722 N N . SER A 1 216 ? -34.418 -10.974 -11.763 1.00 36.47 216 SER A N 1
ATOM 1723 C CA . SER A 1 216 ? -35.317 -12.017 -11.273 1.00 36.47 216 SER A CA 1
ATOM 1724 C C . SER A 1 216 ? -36.516 -12.280 -12.195 1.00 36.47 216 SER A C 1
ATOM 1726 O O . SER A 1 216 ? -37.077 -11.340 -12.750 1.00 36.47 216 SER A O 1
ATOM 1728 N N . ASP A 1 217 ? -36.920 -13.554 -12.250 1.00 31.72 217 ASP A N 1
ATOM 1729 C CA . ASP A 1 217 ? -38.283 -14.100 -12.055 1.00 31.72 217 ASP A CA 1
ATOM 1730 C C . ASP A 1 217 ? -38.676 -15.150 -13.107 1.00 31.72 217 ASP A C 1
ATOM 1732 O O . ASP A 1 217 ? -38.861 -14.838 -14.277 1.00 31.72 217 ASP A O 1
ATOM 1736 N N . GLU A 1 218 ? -38.849 -16.403 -12.669 1.00 32.12 218 GLU A N 1
ATOM 1737 C CA . GLU A 1 218 ? -40.136 -17.122 -12.743 1.00 32.12 218 GLU A CA 1
ATOM 1738 C C . GLU A 1 218 ? -40.015 -18.557 -12.193 1.00 32.12 218 GLU A C 1
ATOM 1740 O O . GLU A 1 218 ? -39.031 -19.272 -12.392 1.00 32.12 218 GLU A O 1
ATOM 1745 N N . ALA A 1 219 ? -41.058 -18.948 -11.458 1.00 31.69 219 ALA A N 1
ATOM 1746 C CA . ALA A 1 219 ? -41.320 -20.269 -10.894 1.00 31.69 219 ALA A CA 1
ATOM 1747 C C . ALA A 1 219 ? -41.581 -21.308 -12.007 1.00 31.69 219 ALA A C 1
ATOM 1749 O O . ALA A 1 219 ? -41.845 -20.961 -13.146 1.00 31.69 219 ALA A O 1
ATOM 1750 N N . GLU A 1 220 ? -41.482 -22.623 -11.814 1.00 30.66 220 GLU A N 1
ATOM 1751 C CA . GLU A 1 220 ? -42.457 -23.546 -11.201 1.00 30.66 220 GLU A CA 1
ATOM 1752 C C . GLU A 1 220 ? -41.969 -24.932 -11.709 1.00 30.66 220 GLU A C 1
ATOM 1754 O O . GLU A 1 220 ? -41.647 -25.062 -12.884 1.00 30.66 220 GLU A O 1
ATOM 1759 N N . LYS A 1 221 ? -41.791 -26.023 -10.959 1.00 30.53 221 LYS A N 1
ATOM 1760 C CA . LYS A 1 221 ? -42.818 -27.005 -10.564 1.00 30.53 221 LYS A CA 1
ATOM 1761 C C . LYS A 1 221 ? -42.083 -28.314 -10.230 1.00 30.53 221 LYS A C 1
ATOM 1763 O O . LYS A 1 221 ? -41.499 -28.931 -11.113 1.00 30.53 221 LYS A O 1
ATOM 1768 N N . SER A 1 222 ? -42.243 -28.832 -9.016 1.00 33.44 222 SER A N 1
ATOM 1769 C CA . SER A 1 222 ? -42.289 -30.288 -8.797 1.00 33.44 222 SER A CA 1
ATOM 1770 C C . SER A 1 222 ? -42.978 -30.591 -7.468 1.00 33.44 222 SER A C 1
ATOM 1772 O O . SER A 1 222 ? -42.411 -30.456 -6.387 1.00 33.44 222 SER A O 1
ATOM 1774 N N . LYS A 1 223 ? -44.263 -30.943 -7.585 1.00 38.06 223 LYS A N 1
ATOM 1775 C CA . LYS A 1 223 ? -45.190 -31.356 -6.520 1.00 38.06 223 LYS A CA 1
ATOM 1776 C C . LYS A 1 223 ? -45.064 -32.875 -6.211 1.00 38.06 223 LYS A C 1
ATOM 1778 O O . LYS A 1 223 ? -44.405 -33.595 -6.955 1.00 38.06 223 LYS A O 1
ATOM 1783 N N . PRO A 1 224 ? -45.689 -33.364 -5.116 1.00 40.22 224 PRO A N 1
ATOM 1784 C CA . PRO A 1 224 ? -45.256 -34.521 -4.319 1.00 40.22 224 PRO A CA 1
ATOM 1785 C C . PRO A 1 224 ? -45.969 -35.843 -4.666 1.00 40.22 224 PRO A C 1
ATOM 1787 O O . PRO A 1 224 ? -46.995 -35.846 -5.344 1.00 40.22 224 PRO A O 1
ATOM 1790 N N . LYS A 1 225 ? -45.507 -36.970 -4.094 1.00 38.16 225 LYS A N 1
ATOM 1791 C CA . LYS A 1 225 ? -46.261 -38.241 -4.043 1.00 38.16 225 LYS A CA 1
ATOM 1792 C C . LYS A 1 225 ? -46.497 -38.727 -2.595 1.00 38.16 225 LYS A C 1
ATOM 1794 O O . LYS A 1 225 ? -45.565 -39.059 -1.875 1.00 38.16 225 LYS A O 1
ATOM 1799 N N . LYS A 1 226 ? -47.784 -38.754 -2.212 1.00 32.31 226 LYS A N 1
ATOM 1800 C CA . LYS A 1 226 ? -48.464 -39.523 -1.129 1.00 32.31 226 LYS A CA 1
ATOM 1801 C C . LYS A 1 226 ? -48.495 -41.034 -1.497 1.00 32.31 226 LYS A C 1
ATOM 1803 O O . LYS A 1 226 ? -48.337 -41.325 -2.674 1.00 32.31 226 LYS A O 1
ATOM 1808 N N . ALA A 1 227 ? -48.794 -42.059 -0.679 1.00 34.47 227 ALA A N 1
ATOM 1809 C CA . ALA A 1 227 ? -49.165 -42.273 0.734 1.00 34.47 227 ALA A CA 1
ATOM 1810 C C . ALA A 1 227 ? -49.280 -43.803 1.028 1.00 34.47 227 ALA A C 1
ATOM 1812 O O . ALA A 1 227 ? -49.527 -44.567 0.098 1.00 34.47 227 ALA A O 1
ATOM 1813 N N . LYS A 1 228 ? -49.224 -44.214 2.313 1.00 33.50 228 LYS A N 1
ATOM 1814 C CA . LYS A 1 228 ? -50.071 -45.235 3.018 1.00 33.50 228 LYS A CA 1
ATOM 1815 C C . LYS A 1 228 ? -49.528 -45.395 4.460 1.00 33.50 228 LYS A C 1
ATOM 1817 O O . LYS A 1 228 ? -48.350 -45.672 4.602 1.00 33.50 228 LYS A O 1
ATOM 1822 N N . ALA A 1 229 ? -50.187 -45.002 5.558 1.00 36.34 229 ALA A N 1
ATOM 1823 C CA . ALA A 1 229 ? -51.462 -45.391 6.195 1.00 36.34 229 ALA A CA 1
ATOM 1824 C C . ALA A 1 229 ? -51.415 -46.699 7.024 1.00 36.34 229 ALA A C 1
ATOM 1826 O O . ALA A 1 229 ? -51.468 -47.768 6.435 1.00 36.34 229 ALA A O 1
ATOM 1827 N N . THR A 1 230 ? -51.414 -46.558 8.366 1.00 33.97 230 THR A N 1
ATOM 1828 C CA . THR A 1 230 ? -52.057 -47.387 9.434 1.00 33.97 230 THR A CA 1
ATOM 1829 C C . THR A 1 230 ? -51.701 -46.725 10.787 1.00 33.97 230 THR A C 1
ATOM 1831 O O . THR A 1 230 ? -50.520 -46.560 11.049 1.00 33.97 230 THR A O 1
ATOM 1834 N N . ALA A 1 231 ? -52.565 -46.102 11.604 1.00 36.81 231 ALA A N 1
ATOM 1835 C CA . ALA A 1 231 ? -53.825 -46.463 12.282 1.00 36.81 231 ALA A CA 1
ATOM 1836 C C . ALA A 1 231 ? -53.636 -46.802 13.788 1.00 36.81 231 ALA A C 1
ATOM 1838 O O . ALA A 1 231 ? -53.008 -47.801 14.112 1.00 36.81 231 ALA A O 1
ATOM 1839 N N . LYS A 1 232 ? -54.338 -46.027 14.650 1.00 38.03 232 LYS A N 1
ATOM 1840 C CA . LYS A 1 232 ? -54.703 -46.243 16.084 1.00 38.03 232 LYS A CA 1
ATOM 1841 C C . LYS A 1 232 ? -53.535 -46.139 17.101 1.00 38.03 232 LYS A C 1
ATOM 1843 O O . LYS A 1 232 ? -52.436 -46.558 16.812 1.00 38.03 232 LYS A O 1
ATOM 1848 N N . ARG A 1 233 ? -53.676 -45.601 18.323 1.00 37.19 233 ARG A N 1
ATOM 1849 C CA . ARG A 1 233 ? -54.818 -45.588 19.252 1.00 37.19 233 ARG A CA 1
ATOM 1850 C C . ARG A 1 233 ? -54.678 -44.465 20.303 1.00 37.19 233 ARG A C 1
ATOM 1852 O O . ARG A 1 233 ? -53.594 -44.135 20.756 1.00 37.19 233 ARG A O 1
ATOM 1859 N N . THR A 1 234 ? -55.832 -43.944 20.689 1.00 39.91 234 THR A N 1
ATOM 1860 C CA . THR A 1 234 ? -56.179 -43.063 21.814 1.00 39.91 234 THR A CA 1
ATOM 1861 C C . THR A 1 234 ? -55.689 -43.531 23.194 1.00 39.91 234 THR A C 1
ATOM 1863 O O . THR A 1 234 ? -55.816 -44.721 23.465 1.00 39.91 234 THR A O 1
ATOM 1866 N N . THR A 1 235 ? -55.388 -42.598 24.111 1.00 42.19 235 THR A N 1
ATOM 1867 C CA . THR A 1 235 ? -56.071 -42.499 25.426 1.00 42.19 235 THR A CA 1
ATOM 1868 C C . THR A 1 235 ? -55.933 -41.108 26.050 1.00 42.19 235 THR A C 1
ATOM 1870 O O . THR A 1 235 ? -54.849 -40.640 26.376 1.00 42.19 235 THR A O 1
ATOM 1873 N N . LYS A 1 236 ? -57.100 -40.503 26.256 1.00 44.12 236 LYS A N 1
ATOM 1874 C CA . LYS A 1 236 ? -57.438 -39.404 27.159 1.00 44.12 236 LYS A CA 1
ATOM 1875 C C . LYS A 1 236 ? -57.491 -39.948 28.595 1.00 44.12 236 LYS A C 1
ATOM 1877 O O . LYS A 1 236 ? -58.169 -40.951 28.804 1.00 44.12 236 LYS A O 1
ATOM 1882 N N . LYS A 1 237 ? -56.895 -39.271 29.583 1.00 46.19 237 LYS A N 1
ATOM 1883 C CA . LYS A 1 237 ? -57.425 -39.290 30.959 1.00 46.19 237 LYS A CA 1
ATOM 1884 C C . LYS A 1 237 ? -57.125 -37.984 31.697 1.00 46.19 237 LYS A C 1
ATOM 1886 O O . LYS A 1 237 ? -55.993 -37.649 32.007 1.00 46.19 237 LYS A O 1
ATOM 1891 N N . THR A 1 238 ? -58.214 -37.269 31.922 1.00 47.84 238 THR A N 1
ATOM 1892 C CA . THR A 1 238 ? -58.452 -36.131 32.810 1.00 47.84 238 THR A CA 1
ATOM 1893 C C . THR A 1 238 ? -58.553 -36.556 34.280 1.00 47.84 238 THR A C 1
ATOM 1895 O O . THR A 1 238 ? -59.116 -37.619 34.532 1.00 47.84 238 THR A O 1
ATOM 1898 N N . ALA A 1 239 ? -58.146 -35.681 35.208 1.00 45.06 239 ALA A N 1
ATOM 1899 C CA . ALA A 1 239 ? -58.787 -35.336 36.504 1.00 45.06 239 ALA A CA 1
ATOM 1900 C C . ALA A 1 239 ? -57.789 -34.437 37.275 1.00 45.06 239 ALA A C 1
ATOM 1902 O O . ALA A 1 239 ? -56.651 -34.853 37.437 1.00 45.06 239 ALA A O 1
ATOM 1903 N N . LY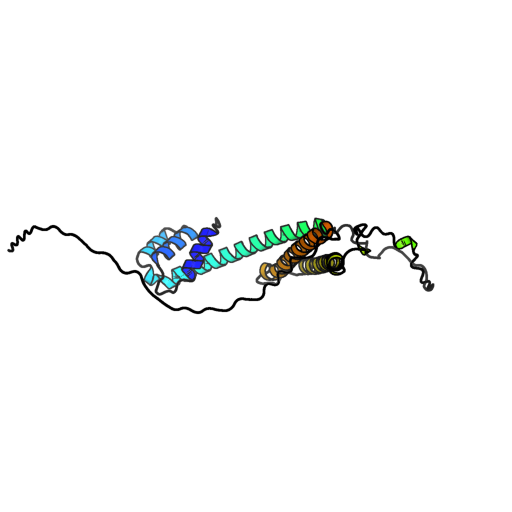S A 1 240 ? -58.003 -33.143 37.563 1.00 49.81 240 LYS A N 1
ATOM 1904 C CA . LYS A 1 240 ? -59.083 -32.375 38.229 1.00 49.81 240 LYS A CA 1
ATOM 1905 C C . LYS A 1 240 ? -59.007 -32.424 39.767 1.00 49.81 240 LYS A C 1
ATOM 1907 O O . LYS A 1 240 ? -59.241 -33.489 40.319 1.00 49.81 240 LYS A O 1
ATOM 1912 N N . LYS A 1 241 ? -58.894 -31.207 40.338 1.00 49.41 241 LYS A N 1
ATOM 1913 C CA . LYS A 1 241 ? -59.259 -30.733 41.695 1.00 49.41 241 LYS A CA 1
ATOM 1914 C C . LYS A 1 241 ? -58.472 -31.348 42.863 1.00 49.41 241 LYS A C 1
ATOM 1916 O O . LYS A 1 241 ? -58.072 -32.494 42.784 1.00 49.41 241 LYS A O 1
ATOM 1921 N N . GLU A 1 242 ? -58.210 -30.637 43.951 1.00 45.56 242 GLU A N 1
ATOM 1922 C CA . GLU A 1 242 ? -58.830 -29.436 44.536 1.00 45.56 242 GLU A CA 1
ATOM 1923 C C . GLU A 1 242 ? -57.784 -28.686 45.370 1.00 45.56 242 GLU A C 1
ATOM 1925 O O . GLU A 1 242 ? -56.830 -29.358 45.825 1.00 45.56 242 GLU A O 1
#

Organism: Xylanibacter ruminicola (NCBI:txid839)

Nearest PDB structures (foldseek):
  7ena-assembly1_l  TM=6.410E-01  e=8.527E+00  Homo sapiens

pLDDT: mean 74.21, std 22.93, range [30.53, 97.38]